Protein AF-A0A1Z5LA70-F1 (afdb_monomer_lite)

InterPro domains:
  IPR012943 Centrosomin, N-terminal motif 1 [PF07989] (49-119)
  IPR042791 CDK5 regulatory subunit-associated protein 2 [PTHR46930] (38-80)

Radius of gyration: 76.12 Å; chains: 1; bounding box: 138×55×212 Å

Structure (mmCIF, N/CA/C/O backbone):
data_AF-A0A1Z5LA70-F1
#
_entry.id   AF-A0A1Z5LA70-F1
#
loop_
_atom_site.group_PDB
_atom_site.id
_atom_site.type_symbol
_atom_site.label_atom_id
_atom_site.label_alt_id
_atom_site.label_comp_id
_atom_site.label_asym_id
_atom_site.label_entity_id
_atom_site.label_seq_id
_atom_site.pdbx_PDB_ins_code
_atom_site.Cartn_x
_atom_site.Cartn_y
_atom_site.Cartn_z
_atom_site.occupancy
_atom_site.B_iso_or_equiv
_atom_site.auth_seq_id
_atom_site.auth_comp_id
_atom_site.auth_asym_id
_atom_site.auth_atom_id
_atom_site.pdbx_PDB_model_num
ATOM 1 N N . MET A 1 1 ? -23.279 -28.405 -9.888 1.00 46.09 1 MET A N 1
ATOM 2 C CA . MET A 1 1 ? -23.095 -27.222 -10.761 1.00 46.09 1 MET A CA 1
ATOM 3 C C . MET A 1 1 ? -21.909 -26.441 -10.203 1.00 46.09 1 MET A C 1
ATOM 5 O O . MET A 1 1 ? -22.077 -25.350 -9.681 1.00 46.09 1 MET A O 1
ATOM 9 N N . ASP A 1 2 ? -20.772 -27.095 -9.965 1.00 35.88 2 ASP A N 1
ATOM 10 C CA . ASP A 1 2 ? -19.760 -27.565 -10.943 1.00 35.88 2 ASP A CA 1
ATOM 11 C C . ASP A 1 2 ? -19.156 -26.338 -11.640 1.00 35.88 2 ASP A C 1
ATOM 13 O O . ASP A 1 2 ? -19.811 -25.735 -12.480 1.00 35.88 2 ASP A O 1
ATOM 17 N N . ALA A 1 3 ? -18.087 -25.738 -11.108 1.00 44.69 3 ALA A N 1
ATOM 18 C CA . ALA A 1 3 ? -16.689 -26.190 -11.121 1.00 44.69 3 ALA A CA 1
ATOM 19 C C . ALA A 1 3 ? -16.111 -26.261 -12.541 1.00 44.69 3 ALA A C 1
ATOM 21 O O . ALA A 1 3 ? -16.299 -27.253 -13.232 1.00 44.69 3 ALA A O 1
ATOM 22 N N . THR A 1 4 ? -15.338 -25.239 -12.916 1.00 46.06 4 THR A N 1
ATOM 23 C CA . THR A 1 4 ? -14.236 -25.359 -13.884 1.00 46.06 4 THR A CA 1
ATOM 24 C C . THR A 1 4 ? -13.129 -24.381 -13.509 1.00 46.06 4 THR A C 1
ATOM 26 O O . THR A 1 4 ? -13.106 -23.223 -13.918 1.00 46.06 4 THR A O 1
ATOM 29 N N . THR A 1 5 ? -12.233 -24.892 -12.675 1.00 47.53 5 THR A N 1
ATOM 30 C CA . THR A 1 5 ? -10.807 -24.578 -12.631 1.00 47.53 5 THR A CA 1
ATOM 31 C C . THR A 1 5 ? -10.164 -24.957 -13.965 1.00 47.53 5 THR A C 1
ATOM 33 O O . THR A 1 5 ? -10.344 -26.089 -14.415 1.00 47.53 5 THR A O 1
ATOM 36 N N . LEU A 1 6 ? -9.396 -24.051 -14.570 1.00 47.16 6 LEU A N 1
ATOM 37 C CA . LEU A 1 6 ? -8.395 -24.410 -15.572 1.00 47.16 6 LEU A CA 1
ATOM 38 C C . LEU A 1 6 ? -7.023 -24.032 -15.019 1.00 47.16 6 LEU A C 1
ATOM 40 O O . LEU A 1 6 ? -6.676 -22.863 -14.875 1.00 47.16 6 LEU A O 1
ATOM 44 N N . ASP A 1 7 ? -6.341 -25.096 -14.622 1.00 43.50 7 ASP A N 1
ATOM 45 C CA . ASP A 1 7 ? -4.931 -25.229 -14.309 1.00 43.50 7 ASP A CA 1
ATOM 46 C C . ASP A 1 7 ? -4.200 -25.417 -15.645 1.00 43.50 7 ASP A C 1
ATOM 48 O O . ASP A 1 7 ? -4.469 -26.378 -16.366 1.00 43.50 7 ASP A O 1
ATOM 52 N N . GLU A 1 8 ? -3.320 -24.481 -15.995 1.00 46.59 8 GLU A N 1
ATOM 53 C CA . GLU A 1 8 ? -2.297 -24.682 -17.023 1.00 46.59 8 GLU A CA 1
ATOM 54 C C . GLU A 1 8 ? -0.934 -24.528 -16.359 1.00 46.59 8 GLU A C 1
ATOM 56 O O . GLU A 1 8 ? -0.273 -23.489 -16.373 1.00 46.59 8 GLU A O 1
ATOM 61 N N . SER A 1 9 ? -0.541 -25.620 -15.723 1.00 46.53 9 SER A N 1
ATOM 62 C CA . SER A 1 9 ? 0.830 -25.929 -15.389 1.00 46.53 9 SER A CA 1
ATOM 63 C C . SER A 1 9 ? 1.551 -26.522 -16.608 1.00 46.53 9 SER A C 1
ATOM 65 O O . SER A 1 9 ? 1.001 -27.310 -17.376 1.00 46.53 9 SER A O 1
ATOM 67 N N . SER A 1 10 ? 2.842 -26.188 -16.693 1.00 48.94 10 SER A N 1
ATOM 68 C CA . SER A 1 10 ? 3.901 -26.778 -17.524 1.00 48.94 10 SER A CA 1
ATOM 69 C C . SER A 1 10 ? 4.012 -26.303 -18.978 1.00 48.94 10 SER A C 1
ATOM 71 O O . SER A 1 10 ? 3.260 -26.723 -19.843 1.00 48.94 10 SER A O 1
ATOM 73 N N . PHE A 1 11 ? 5.049 -25.503 -19.262 1.00 40.34 11 PHE A N 1
ATOM 74 C CA . PHE A 1 11 ? 6.052 -25.850 -20.276 1.00 40.34 11 PHE A CA 1
ATOM 75 C C . PHE A 1 11 ? 7.297 -24.939 -20.172 1.00 40.34 11 PHE A C 1
ATOM 77 O O . PHE A 1 11 ? 7.208 -23.722 -20.280 1.00 40.34 11 PHE A O 1
ATOM 84 N N . LEU A 1 12 ? 8.444 -25.608 -20.021 1.00 43.28 12 LEU A N 1
ATOM 85 C CA . LEU A 1 12 ? 9.832 -25.228 -20.324 1.00 43.28 12 LEU A CA 1
ATOM 86 C C . LEU A 1 12 ? 10.563 -24.241 -19.393 1.00 43.28 12 LEU A C 1
ATOM 88 O O . LEU A 1 12 ? 10.208 -23.080 -19.253 1.00 43.28 12 LEU A O 1
ATOM 92 N N . GLU A 1 13 ? 11.515 -24.714 -18.589 1.00 42.56 13 GLU A N 1
ATOM 93 C CA . GLU A 1 13 ? 12.900 -25.121 -18.925 1.00 42.56 13 GLU A CA 1
ATOM 94 C C . GLU A 1 13 ? 13.880 -23.939 -18.805 1.00 42.56 13 GLU A C 1
ATOM 96 O O . GLU A 1 13 ? 14.013 -23.078 -19.666 1.00 42.56 13 GLU A O 1
ATOM 101 N N . THR A 1 14 ? 14.518 -23.915 -17.635 1.00 49.53 14 THR A N 1
ATOM 102 C CA . THR A 1 14 ? 15.838 -23.369 -17.287 1.00 49.53 14 THR A CA 1
ATOM 103 C C . THR A 1 14 ? 16.632 -22.625 -18.368 1.00 49.53 14 THR A C 1
ATOM 105 O O . THR A 1 14 ? 17.198 -23.255 -19.254 1.00 49.53 14 THR A O 1
ATOM 108 N N . CYS A 1 15 ? 16.872 -21.329 -18.135 1.00 36.62 15 CYS A N 1
ATOM 109 C CA . CYS A 1 15 ? 18.031 -20.595 -18.656 1.00 36.62 15 CYS A CA 1
ATOM 110 C C . CYS A 1 15 ? 18.559 -19.622 -17.586 1.00 36.62 15 CYS A C 1
ATOM 112 O O . CYS A 1 15 ? 18.258 -18.432 -17.596 1.00 36.62 15 CYS A O 1
ATOM 114 N N . ASN A 1 16 ? 19.363 -20.138 -16.653 1.00 45.47 16 ASN A N 1
ATOM 115 C CA . ASN A 1 16 ? 20.257 -19.317 -15.837 1.00 45.47 16 ASN A CA 1
ATOM 116 C C . ASN A 1 16 ? 21.539 -19.066 -16.637 1.00 45.47 16 ASN A C 1
ATOM 118 O O . ASN A 1 16 ? 22.333 -19.985 -16.825 1.00 45.47 16 ASN A O 1
ATOM 122 N N . LEU A 1 17 ? 21.765 -17.826 -17.070 1.00 42.12 17 LEU A N 1
ATOM 123 C CA . LEU A 1 17 ? 23.064 -17.370 -17.565 1.00 42.12 17 LEU A CA 1
ATOM 124 C C . LEU A 1 17 ? 23.478 -16.122 -16.784 1.00 42.12 17 LEU A C 1
ATOM 126 O O . LEU A 1 17 ? 23.142 -14.990 -17.121 1.00 42.12 17 LEU A O 1
ATOM 130 N N . THR A 1 18 ? 24.216 -16.359 -15.703 1.00 41.19 18 THR A N 1
ATOM 131 C CA . THR A 1 18 ? 25.013 -15.351 -15.006 1.00 41.19 18 THR A CA 1
ATOM 132 C C . THR A 1 18 ? 26.155 -14.908 -15.915 1.00 41.19 18 THR A C 1
ATOM 134 O O . THR A 1 18 ? 27.050 -15.692 -16.229 1.00 41.19 18 THR A O 1
ATOM 137 N N . ASN A 1 19 ? 26.119 -13.646 -16.330 1.00 39.62 19 ASN A N 1
ATOM 138 C CA . ASN A 1 19 ? 27.158 -13.007 -17.124 1.00 39.62 19 ASN A CA 1
ATOM 139 C C . ASN A 1 19 ? 28.207 -12.390 -16.179 1.00 39.62 19 ASN A C 1
ATOM 141 O O . ASN A 1 19 ? 28.064 -11.257 -15.727 1.00 39.62 19 ASN A O 1
ATOM 145 N N . THR A 1 20 ? 29.244 -13.156 -15.836 1.00 45.31 20 THR A N 1
ATOM 146 C CA . THR A 1 20 ? 30.480 -12.642 -15.226 1.00 45.31 20 THR A CA 1
ATOM 147 C C . THR A 1 20 ? 31.598 -12.779 -16.249 1.00 45.31 20 THR A C 1
ATOM 149 O O . THR A 1 20 ? 32.077 -13.886 -16.491 1.00 45.31 20 THR A O 1
ATOM 152 N N . GLY A 1 21 ? 32.001 -11.671 -16.866 1.00 41.16 21 GLY A N 1
ATOM 153 C CA . GLY A 1 21 ? 33.151 -11.634 -17.767 1.00 41.16 21 GLY A CA 1
ATOM 154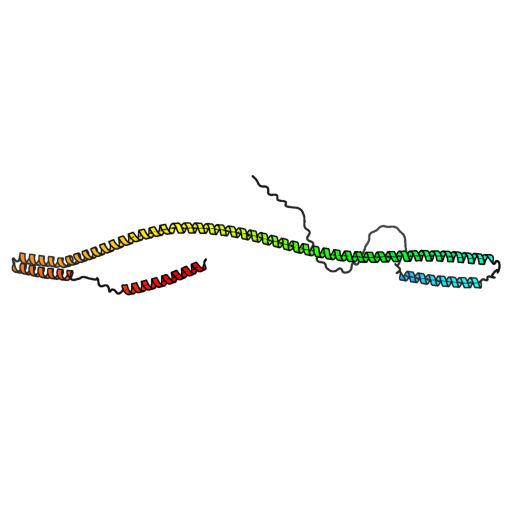 C C . GLY A 1 21 ? 34.470 -11.440 -17.007 1.00 41.16 21 GLY A C 1
ATOM 155 O O . GLY A 1 21 ? 34.576 -10.491 -16.230 1.00 41.16 21 GLY A O 1
ATOM 156 N N . PRO A 1 22 ? 35.493 -12.278 -17.250 1.00 52.34 22 PRO A N 1
ATOM 157 C CA . PRO A 1 22 ? 36.895 -11.928 -17.071 1.00 52.34 22 PRO A CA 1
ATOM 158 C C . PRO A 1 22 ? 37.545 -11.514 -18.411 1.00 52.34 22 PRO A C 1
ATOM 160 O O . PRO A 1 22 ? 37.021 -11.826 -19.484 1.00 52.34 22 PRO A O 1
ATOM 163 N N . PRO A 1 23 ? 38.685 -10.799 -18.367 1.00 56.12 23 PRO A N 1
ATOM 164 C CA . PRO A 1 23 ? 39.291 -10.164 -19.530 1.00 56.12 23 PRO A CA 1
ATOM 165 C C . PRO A 1 23 ? 40.039 -11.170 -20.416 1.00 56.12 23 PRO A C 1
ATOM 167 O O . PRO A 1 23 ? 40.736 -12.059 -19.930 1.00 56.12 23 PRO A O 1
ATOM 170 N N . MET A 1 24 ? 39.901 -10.989 -21.730 1.00 43.59 24 MET A N 1
ATOM 171 C CA . MET A 1 24 ? 40.627 -11.711 -22.775 1.00 43.59 24 MET A CA 1
ATOM 172 C C . MET A 1 24 ? 42.129 -11.397 -22.713 1.00 43.59 24 MET A C 1
ATOM 174 O O . MET A 1 24 ? 42.535 -10.282 -23.034 1.00 43.59 24 MET A O 1
ATOM 178 N N . ASN A 1 25 ? 42.931 -12.400 -22.353 1.00 49.59 25 ASN A N 1
ATOM 179 C CA . ASN A 1 25 ? 44.343 -12.502 -22.714 1.00 49.59 25 ASN A CA 1
ATOM 180 C C . ASN A 1 25 ? 44.499 -13.582 -23.795 1.00 49.59 25 ASN A C 1
ATOM 182 O O . ASN A 1 25 ? 43.924 -14.662 -23.676 1.00 49.59 25 ASN A O 1
ATOM 186 N N . ASP A 1 26 ? 45.285 -13.234 -24.813 1.00 43.66 26 ASP A N 1
ATOM 187 C CA . ASP A 1 26 ? 46.124 -14.060 -25.688 1.00 43.66 26 ASP A CA 1
ATOM 188 C C . ASP A 1 26 ? 45.633 -15.460 -26.080 1.00 43.66 26 ASP A C 1
ATOM 190 O O . ASP A 1 26 ? 45.778 -16.449 -25.362 1.00 43.66 26 ASP A O 1
ATOM 194 N N . VAL A 1 27 ? 45.155 -15.548 -27.323 1.00 45.56 27 VAL A N 1
ATOM 195 C CA . VAL A 1 27 ? 44.907 -16.808 -28.022 1.00 45.56 27 VAL A CA 1
ATOM 196 C C . VAL A 1 27 ? 46.112 -17.131 -28.910 1.00 45.56 27 VAL A C 1
ATOM 198 O O . VAL A 1 27 ? 46.279 -16.587 -30.001 1.00 45.56 27 VAL A O 1
ATOM 201 N N . ASP A 1 28 ? 46.938 -18.043 -28.402 1.00 45.81 28 ASP A N 1
ATOM 202 C CA . ASP A 1 28 ? 47.946 -18.819 -29.123 1.00 45.81 28 ASP A CA 1
ATOM 203 C C . ASP A 1 28 ? 47.247 -20.024 -29.786 1.00 45.81 28 ASP A C 1
ATOM 205 O O . ASP A 1 28 ? 46.748 -20.924 -29.105 1.00 45.81 28 ASP A O 1
ATOM 209 N N . LEU A 1 29 ? 47.136 -20.027 -31.120 1.00 43.84 29 LEU A N 1
ATOM 210 C CA . LEU A 1 29 ? 46.529 -21.127 -31.880 1.00 43.84 29 LEU A CA 1
ATOM 211 C C . LEU A 1 29 ? 47.601 -22.102 -32.363 1.00 43.84 29 LEU A C 1
ATOM 213 O O . LEU A 1 29 ? 48.098 -22.037 -33.487 1.00 43.84 29 LEU A O 1
ATOM 217 N N . SER A 1 30 ? 47.881 -23.066 -31.490 1.00 48.97 30 SER A N 1
ATOM 218 C CA . SER A 1 30 ? 48.449 -24.366 -31.832 1.00 48.97 30 SER A CA 1
ATOM 219 C C . SER A 1 30 ? 47.400 -25.205 -32.573 1.00 48.97 30 SER A C 1
ATOM 221 O O . SER A 1 30 ? 46.402 -25.629 -31.991 1.00 48.97 30 SER A O 1
ATOM 223 N N . VAL A 1 31 ? 47.628 -25.455 -33.865 1.00 44.19 31 VAL A N 1
ATOM 224 C CA . VAL A 1 31 ? 46.852 -26.405 -34.675 1.00 44.19 31 VAL A CA 1
ATOM 225 C C . VAL A 1 31 ? 47.758 -27.585 -35.019 1.00 44.19 31 VAL A C 1
ATOM 227 O O . VAL A 1 31 ? 48.743 -27.430 -35.740 1.00 44.19 31 VAL A O 1
ATOM 230 N N . LYS A 1 32 ? 47.415 -28.769 -34.501 1.00 45.91 32 LYS A N 1
ATOM 231 C CA . LYS A 1 32 ? 47.971 -30.062 -34.917 1.00 45.91 32 LYS A CA 1
ATOM 232 C C . LYS A 1 32 ? 46.929 -30.864 -35.697 1.00 45.91 32 LYS A C 1
ATOM 234 O O . LYS A 1 32 ? 45.859 -31.151 -35.177 1.00 45.91 32 LYS A O 1
ATOM 239 N N . ASP A 1 33 ? 47.336 -31.202 -36.919 1.00 38.03 33 ASP A N 1
ATOM 240 C CA . ASP A 1 33 ? 47.195 -32.460 -37.665 1.00 38.03 33 ASP A CA 1
ATOM 241 C C . ASP A 1 33 ? 45.852 -33.203 -37.744 1.00 38.03 33 ASP A C 1
ATOM 243 O O . ASP A 1 33 ? 45.328 -33.686 -36.744 1.00 38.03 33 ASP A O 1
ATOM 247 N N . SER A 1 34 ? 45.428 -33.502 -38.987 1.00 40.84 34 SER A N 1
ATOM 248 C CA . SER A 1 34 ? 45.463 -34.881 -39.529 1.00 40.84 34 SER A CA 1
ATOM 249 C C . SER A 1 34 ? 45.134 -34.973 -41.039 1.00 40.84 34 SER A C 1
ATOM 251 O O . SER A 1 34 ? 43.993 -34.823 -41.457 1.00 40.84 34 SER A O 1
ATOM 253 N N . THR A 1 35 ? 46.180 -35.296 -41.816 1.00 44.66 35 THR A N 1
ATOM 254 C CA . THR A 1 35 ? 46.294 -36.337 -42.876 1.00 44.66 35 THR A CA 1
ATOM 255 C C . THR A 1 35 ? 45.402 -36.376 -44.130 1.00 44.66 35 THR A C 1
ATOM 257 O O . THR A 1 35 ? 44.221 -36.691 -44.045 1.00 44.66 35 THR A O 1
ATOM 260 N N . LEU A 1 36 ? 46.078 -36.273 -45.295 1.00 41.59 36 LEU A N 1
ATOM 261 C CA . LEU A 1 36 ? 46.052 -37.110 -46.532 1.00 41.59 36 LEU A CA 1
ATOM 262 C C . LEU A 1 36 ? 46.447 -36.179 -47.705 1.00 41.59 36 LEU A C 1
ATOM 264 O O . LEU A 1 36 ? 45.714 -35.262 -48.033 1.00 41.59 36 LEU A O 1
ATOM 268 N N . GLY A 1 37 ? 47.642 -36.205 -48.296 1.00 45.91 37 GLY A N 1
ATOM 269 C CA . GLY A 1 37 ? 48.309 -37.324 -48.951 1.00 45.91 37 GLY A CA 1
ATOM 270 C C . GLY A 1 37 ? 48.392 -37.039 -50.460 1.00 45.91 37 GLY A C 1
ATOM 271 O O . GLY A 1 37 ? 47.483 -37.412 -51.183 1.00 45.91 37 GLY A O 1
ATOM 272 N N . SER A 1 38 ? 49.449 -36.366 -50.936 1.00 40.28 38 SER A N 1
ATOM 273 C CA . SER A 1 38 ? 49.988 -36.529 -52.302 1.00 40.28 38 SER A CA 1
ATOM 274 C C . SER A 1 38 ? 51.288 -35.737 -52.471 1.00 40.28 38 SER A C 1
ATOM 276 O O . SER A 1 38 ? 51.378 -34.560 -52.130 1.00 40.28 38 SER A O 1
ATOM 278 N N . SER A 1 39 ? 52.299 -36.423 -52.990 1.00 50.31 39 SER A N 1
ATOM 279 C CA . SER A 1 39 ? 53.675 -35.987 -53.189 1.00 50.31 39 SER A CA 1
ATOM 280 C C . SER A 1 39 ? 53.836 -34.759 -54.091 1.00 50.31 39 SER A C 1
ATOM 282 O O . SER A 1 39 ? 53.356 -34.729 -55.221 1.00 50.31 39 SER A O 1
ATOM 284 N N . GLY A 1 40 ? 54.646 -33.809 -53.626 1.00 46.19 40 GLY A N 1
ATOM 285 C CA . GLY A 1 40 ? 55.220 -32.724 -54.415 1.00 46.19 40 GLY A CA 1
ATOM 286 C C . GLY A 1 40 ? 56.199 -31.934 -53.551 1.00 46.19 40 GLY A C 1
ATOM 287 O O . GLY A 1 40 ? 55.783 -31.121 -52.735 1.00 46.19 40 GLY A O 1
ATOM 288 N N . LEU A 1 41 ? 57.500 -32.204 -53.683 1.00 51.06 41 LEU A N 1
ATOM 289 C CA . LEU A 1 41 ? 58.564 -31.460 -53.003 1.00 51.06 41 LEU A CA 1
ATOM 290 C C . LEU A 1 41 ? 58.594 -30.010 -53.524 1.00 51.06 41 LEU A C 1
ATOM 292 O O . LEU A 1 41 ? 59.328 -29.702 -54.460 1.00 51.06 41 LEU A O 1
ATOM 296 N N . MET A 1 42 ? 57.795 -29.117 -52.938 1.00 48.12 42 MET A N 1
ATOM 297 C CA . MET A 1 42 ? 57.979 -27.672 -53.079 1.00 48.12 42 MET A CA 1
ATOM 298 C C . MET A 1 42 ? 58.831 -27.161 -51.917 1.00 48.12 42 MET A C 1
ATOM 300 O O . MET A 1 42 ? 58.566 -27.452 -50.752 1.00 48.12 42 MET A O 1
ATOM 304 N N . MET A 1 43 ? 59.888 -26.421 -52.254 1.00 52.97 43 MET A N 1
ATOM 305 C CA . MET A 1 43 ? 60.750 -25.723 -51.299 1.00 52.97 43 MET A CA 1
ATOM 306 C C . MET A 1 43 ? 59.914 -24.866 -50.332 1.00 52.97 43 MET A C 1
ATOM 308 O O . MET A 1 43 ? 58.897 -24.313 -50.757 1.00 52.97 43 MET A O 1
ATOM 312 N N . PRO A 1 44 ? 60.347 -24.680 -49.070 1.00 43.47 44 PRO A N 1
ATOM 313 C CA . PRO A 1 44 ? 59.633 -23.840 -48.119 1.00 43.47 44 PRO A CA 1
ATOM 314 C C . PRO A 1 44 ? 59.552 -22.411 -48.664 1.00 43.47 44 PRO A C 1
ATOM 316 O O . PRO A 1 44 ? 60.555 -21.693 -48.724 1.00 43.47 44 PRO A O 1
ATOM 319 N N . THR A 1 45 ? 58.362 -21.977 -49.071 1.00 54.50 45 THR A N 1
ATOM 320 C CA . THR A 1 45 ? 58.073 -20.574 -49.364 1.00 54.50 45 THR A CA 1
ATOM 321 C C . THR A 1 45 ? 58.151 -19.797 -48.058 1.00 54.50 45 THR A C 1
ATOM 323 O O . THR A 1 45 ? 57.166 -19.645 -47.341 1.00 54.50 45 THR A O 1
ATOM 326 N N . LYS A 1 46 ? 59.354 -19.311 -47.729 1.00 65.31 46 LYS A N 1
ATOM 327 C CA . LYS A 1 46 ? 59.540 -18.231 -46.757 1.00 65.31 46 LYS A CA 1
ATOM 328 C C . LYS A 1 46 ? 58.606 -17.096 -47.177 1.00 65.31 46 LYS A C 1
ATOM 330 O O . LYS A 1 46 ? 58.78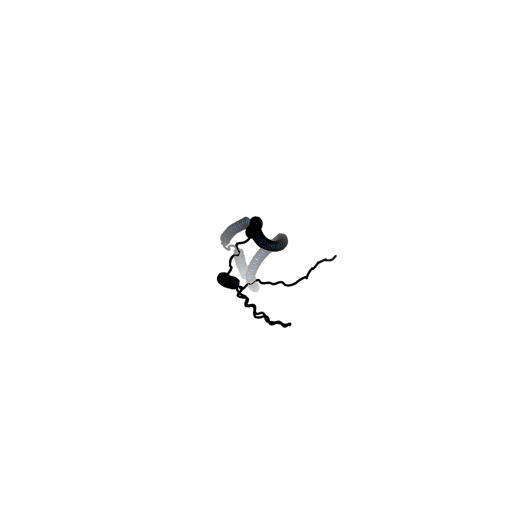2 -16.546 -48.265 1.00 65.31 46 LYS A O 1
ATOM 335 N N . VAL A 1 47 ? 57.610 -16.790 -46.347 1.00 55.97 47 VAL A N 1
ATOM 336 C CA . VAL A 1 47 ? 56.704 -15.652 -46.536 1.00 55.97 47 VAL A CA 1
ATOM 337 C C . VAL A 1 47 ? 57.565 -14.390 -46.503 1.00 55.97 47 VAL A C 1
ATOM 339 O O . VAL A 1 47 ? 57.981 -13.944 -45.438 1.00 55.97 47 VAL A O 1
ATOM 342 N N . ARG A 1 48 ? 57.925 -13.877 -47.683 1.00 70.38 48 ARG A N 1
ATOM 343 C CA . ARG A 1 48 ? 58.700 -12.640 -47.820 1.00 70.38 48 ARG A CA 1
ATOM 344 C C . ARG A 1 48 ? 57.788 -11.473 -47.481 1.00 70.38 48 ARG A C 1
ATOM 346 O O . ARG A 1 48 ? 56.672 -11.384 -47.994 1.00 70.38 48 ARG A O 1
ATOM 353 N N . THR A 1 49 ? 58.253 -10.576 -46.619 1.00 82.12 49 THR A N 1
ATOM 354 C CA . THR A 1 49 ? 57.513 -9.346 -46.318 1.00 82.12 49 THR A CA 1
ATOM 355 C C . THR A 1 49 ? 57.403 -8.482 -47.581 1.00 82.12 49 THR A C 1
ATOM 357 O O . THR A 1 49 ? 58.263 -8.540 -48.459 1.00 82.12 49 THR A O 1
ATOM 360 N N . MET A 1 50 ? 56.358 -7.655 -47.705 1.00 84.75 50 MET A N 1
ATOM 361 C CA . MET A 1 50 ? 56.169 -6.794 -48.890 1.00 84.75 50 MET A CA 1
ATOM 362 C C . MET A 1 50 ? 57.418 -5.932 -49.176 1.00 84.75 50 MET A C 1
ATOM 364 O O . MET A 1 50 ? 57.869 -5.789 -50.311 1.00 84.75 50 MET A O 1
ATOM 368 N N . ARG A 1 51 ? 58.068 -5.468 -48.104 1.00 86.81 51 ARG A N 1
ATOM 369 C CA . ARG A 1 51 ? 59.337 -4.735 -48.150 1.00 86.81 51 ARG A CA 1
ATOM 370 C C . ARG A 1 51 ? 60.483 -5.545 -48.780 1.00 86.81 51 ARG A C 1
ATOM 372 O O . ARG A 1 51 ? 61.299 -4.983 -49.506 1.00 86.81 51 ARG A O 1
ATOM 379 N N . GLU A 1 52 ? 60.561 -6.854 -48.535 1.00 83.81 52 GLU A N 1
ATOM 380 C CA . GLU A 1 52 ? 61.570 -7.734 -49.149 1.00 83.81 52 GLU A CA 1
ATOM 381 C C . GLU A 1 52 ? 61.334 -7.926 -50.652 1.00 83.81 52 GLU A C 1
ATOM 383 O O . GLU A 1 52 ? 62.300 -7.990 -51.418 1.00 83.81 52 GLU A O 1
ATOM 388 N N . TYR A 1 53 ? 60.073 -7.966 -51.094 1.00 90.12 53 TYR A N 1
ATOM 389 C CA . TYR A 1 53 ? 59.741 -7.990 -52.521 1.00 90.12 53 TYR A CA 1
ATOM 390 C C . TYR A 1 53 ? 60.158 -6.695 -53.219 1.00 90.12 53 TYR A C 1
ATOM 392 O O . TYR A 1 53 ? 60.800 -6.751 -54.268 1.00 90.12 53 TYR A O 1
ATOM 400 N N . GLU A 1 54 ? 59.873 -5.533 -52.625 1.00 87.75 54 GLU A N 1
ATOM 401 C CA . GLU A 1 54 ? 60.320 -4.241 -53.162 1.00 87.75 54 GLU A CA 1
ATOM 402 C C . GLU A 1 54 ? 61.849 -4.159 -53.267 1.00 87.75 54 GLU A C 1
ATOM 404 O O . GLU A 1 54 ? 62.388 -3.702 -54.280 1.00 87.75 54 GLU A O 1
ATOM 409 N N . GLN A 1 55 ? 62.567 -4.641 -52.249 1.00 93.00 55 GLN A N 1
ATOM 410 C CA . GLN A 1 55 ? 64.030 -4.674 -52.255 1.00 93.00 55 GLN A CA 1
ATOM 411 C C . GLN A 1 55 ? 64.590 -5.590 -53.346 1.00 93.00 55 GLN A C 1
ATOM 413 O O . GLN A 1 55 ? 65.506 -5.185 -54.066 1.00 93.00 55 GLN A O 1
ATOM 418 N N . GLN A 1 56 ? 64.035 -6.792 -53.519 1.00 91.38 56 GLN A N 1
ATOM 419 C CA . GLN A 1 56 ? 64.456 -7.709 -54.583 1.00 91.38 56 GLN A CA 1
ATOM 420 C C . GLN A 1 56 ? 64.162 -7.156 -55.970 1.00 91.38 56 GLN A C 1
ATOM 422 O O . GLN A 1 56 ? 65.010 -7.236 -56.857 1.00 91.38 56 GLN A O 1
ATOM 427 N N . LEU A 1 57 ? 63.001 -6.532 -56.149 1.00 91.56 57 LEU A N 1
ATOM 428 C CA . LEU A 1 57 ? 62.644 -5.886 -57.404 1.00 91.56 57 LEU A CA 1
ATOM 429 C C . LEU A 1 57 ? 63.630 -4.757 -57.739 1.00 91.56 57 LEU A C 1
ATOM 431 O O . LEU A 1 57 ? 64.060 -4.621 -58.882 1.00 91.56 57 LEU A O 1
ATOM 435 N N . ASN A 1 58 ? 64.049 -3.977 -56.740 1.00 92.81 58 ASN A N 1
ATOM 436 C CA . ASN A 1 58 ? 65.053 -2.929 -56.916 1.00 92.81 58 ASN A CA 1
ATOM 437 C C . ASN A 1 58 ? 66.459 -3.480 -57.195 1.00 92.81 58 ASN A C 1
ATOM 439 O O . ASN A 1 58 ? 67.176 -2.904 -58.015 1.00 92.81 58 ASN A O 1
ATOM 443 N N . ALA A 1 59 ? 66.853 -4.591 -56.569 1.00 91.88 59 ALA A N 1
ATOM 444 C CA . ALA A 1 59 ? 68.112 -5.273 -56.872 1.00 91.88 59 ALA A CA 1
ATOM 445 C C . ALA A 1 59 ? 68.133 -5.780 -58.323 1.00 91.88 59 ALA A C 1
ATOM 447 O O . ALA A 1 59 ? 69.069 -5.481 -59.064 1.00 91.88 59 ALA A O 1
ATOM 448 N N . LEU A 1 60 ? 67.050 -6.431 -58.760 1.00 94.69 60 LEU A N 1
ATOM 449 C CA . LEU A 1 60 ? 66.883 -6.886 -60.140 1.00 94.69 60 LEU A CA 1
ATOM 450 C C . LEU A 1 60 ? 66.878 -5.717 -61.130 1.00 94.69 60 LEU A C 1
ATOM 452 O O . LEU A 1 60 ? 67.512 -5.805 -62.175 1.00 94.69 60 LEU A O 1
ATOM 456 N N . ARG A 1 61 ? 66.230 -4.588 -60.807 1.00 92.00 61 ARG A N 1
ATOM 457 C CA . ARG A 1 61 ? 66.285 -3.370 -61.639 1.00 92.00 61 ARG A CA 1
ATOM 458 C C . ARG A 1 61 ? 67.715 -2.844 -61.793 1.00 92.00 61 ARG A C 1
ATOM 460 O O . ARG A 1 61 ? 68.094 -2.469 -62.901 1.00 92.00 61 ARG A O 1
ATOM 467 N N . LYS A 1 62 ? 68.512 -2.833 -60.716 1.00 94.56 62 LYS A N 1
ATOM 468 C CA . LYS A 1 62 ? 69.926 -2.413 -60.754 1.00 94.56 62 LYS A CA 1
ATOM 469 C C . LYS A 1 62 ? 70.779 -3.357 -61.600 1.00 94.56 62 LYS A C 1
ATOM 471 O O . LYS A 1 62 ? 71.559 -2.887 -62.423 1.00 94.56 62 LYS A O 1
ATOM 476 N N . GLU A 1 63 ? 70.612 -4.665 -61.433 1.00 93.75 63 GLU A N 1
ATOM 477 C CA . GLU A 1 63 ? 71.325 -5.668 -62.229 1.00 93.75 63 GLU A CA 1
ATOM 478 C C . GLU A 1 63 ? 70.954 -5.572 -63.714 1.00 93.75 63 GLU A C 1
ATOM 480 O O . GLU A 1 63 ? 71.832 -5.537 -64.573 1.00 93.75 63 GLU A O 1
ATOM 485 N N . ASN A 1 64 ? 69.663 -5.428 -64.025 1.00 92.69 64 ASN A N 1
ATOM 486 C CA . ASN A 1 64 ? 69.183 -5.287 -65.399 1.00 92.69 64 ASN A CA 1
ATOM 487 C C . ASN A 1 64 ? 69.737 -4.014 -66.062 1.00 92.69 64 ASN A C 1
ATOM 489 O O . ASN A 1 64 ? 70.178 -4.055 -67.209 1.00 92.69 64 ASN A O 1
ATOM 493 N N . LEU A 1 65 ? 69.795 -2.898 -65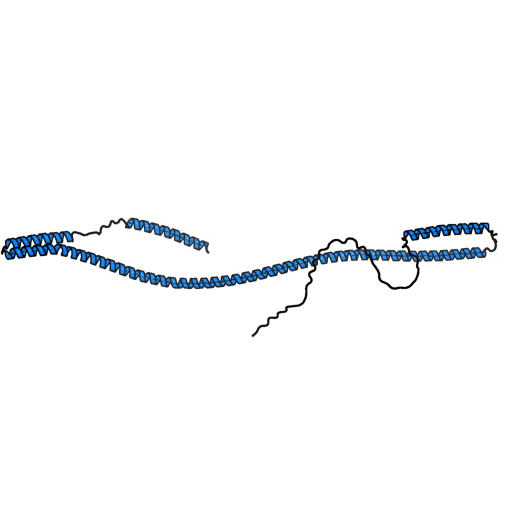.324 1.00 94.62 65 LEU A N 1
ATOM 494 C CA . LEU A 1 65 ? 70.451 -1.672 -65.784 1.00 94.62 65 LEU A CA 1
ATOM 495 C C . LEU A 1 65 ? 71.940 -1.907 -66.073 1.00 94.62 65 LEU A C 1
ATOM 497 O O . LEU A 1 65 ? 72.438 -1.494 -67.118 1.00 94.62 65 LEU A O 1
ATOM 501 N N . HIS A 1 66 ? 72.644 -2.594 -65.174 1.00 93.69 66 HIS A N 1
ATOM 502 C CA . HIS A 1 66 ? 74.066 -2.885 -65.334 1.00 93.69 66 HIS A CA 1
ATOM 503 C C . HIS A 1 66 ? 74.339 -3.784 -66.551 1.00 93.69 66 HIS A C 1
ATOM 505 O O . HIS A 1 66 ? 75.252 -3.516 -67.332 1.00 93.69 66 HIS A O 1
ATOM 511 N N . LEU A 1 67 ? 73.505 -4.804 -66.767 1.00 93.75 67 LEU A N 1
ATOM 512 C CA . LEU A 1 67 ? 73.568 -5.676 -67.941 1.00 93.75 67 LEU A CA 1
ATOM 513 C C . LEU A 1 67 ? 73.302 -4.910 -69.239 1.00 93.75 67 LEU A C 1
ATOM 515 O O . LEU A 1 67 ? 74.030 -5.105 -70.212 1.00 93.75 67 LEU A O 1
ATOM 519 N N . ARG A 1 68 ? 72.313 -4.006 -69.256 1.00 87.12 68 ARG A N 1
ATOM 520 C CA . ARG A 1 68 ? 72.043 -3.135 -70.412 1.00 87.12 68 ARG A CA 1
ATOM 521 C C . ARG A 1 68 ? 73.229 -2.236 -70.738 1.00 87.12 68 ARG A C 1
ATOM 523 O O . ARG A 1 68 ? 73.620 -2.168 -71.896 1.00 87.12 68 ARG A O 1
ATOM 530 N N . LEU A 1 69 ? 73.832 -1.600 -69.733 1.00 90.38 69 LEU A N 1
ATOM 531 C CA . LEU A 1 69 ? 75.032 -0.779 -69.927 1.00 90.38 69 LEU A CA 1
ATOM 532 C C . LEU A 1 69 ? 76.193 -1.614 -70.474 1.00 90.38 69 LEU A C 1
ATOM 534 O O . LEU A 1 69 ? 76.876 -1.198 -71.406 1.00 90.38 69 LEU A O 1
ATOM 538 N N . ARG A 1 70 ? 76.392 -2.823 -69.942 1.00 90.25 70 ARG A N 1
ATOM 539 C CA . ARG A 1 70 ? 77.432 -3.735 -70.424 1.00 90.25 70 ARG A CA 1
ATOM 540 C C . ARG A 1 70 ? 77.196 -4.157 -71.875 1.00 90.25 70 ARG A C 1
ATOM 542 O O . ARG A 1 70 ? 78.140 -4.135 -72.657 1.00 90.25 70 ARG A O 1
ATOM 549 N N . MET A 1 71 ? 75.965 -4.514 -72.245 1.00 82.88 71 MET A N 1
ATOM 550 C CA . MET A 1 71 ? 75.616 -4.817 -73.638 1.00 82.88 71 MET A CA 1
ATOM 551 C C . MET A 1 71 ? 75.841 -3.613 -74.544 1.00 82.88 71 MET A C 1
ATOM 553 O O . MET A 1 71 ? 76.462 -3.780 -75.584 1.00 82.88 71 MET A O 1
ATOM 557 N N . PHE A 1 72 ? 75.446 -2.414 -74.113 1.00 85.06 72 PHE A N 1
ATOM 558 C CA . PHE A 1 72 ? 75.673 -1.184 -74.866 1.00 85.06 72 PHE A CA 1
ATOM 559 C C . PHE A 1 72 ? 77.162 -0.967 -75.171 1.00 85.06 72 PHE A C 1
ATOM 561 O O . PHE A 1 72 ? 77.531 -0.778 -76.325 1.00 85.06 72 PHE A O 1
ATOM 568 N N . PHE A 1 73 ? 78.049 -1.082 -74.177 1.00 84.44 73 PHE A N 1
ATOM 569 C CA . PHE A 1 73 ? 79.496 -0.949 -74.406 1.00 84.44 73 PHE A CA 1
ATOM 570 C C . PHE A 1 73 ? 80.086 -2.094 -75.245 1.00 84.44 73 PHE A C 1
ATOM 572 O O . PHE A 1 73 ? 81.035 -1.889 -76.005 1.00 84.44 73 PHE A O 1
ATOM 579 N N . ILE A 1 74 ? 79.527 -3.303 -75.151 1.00 81.75 74 ILE A N 1
ATOM 580 C CA . ILE A 1 74 ? 79.917 -4.432 -76.007 1.00 81.75 74 ILE A CA 1
ATOM 581 C C . ILE A 1 74 ? 79.468 -4.198 -77.458 1.00 81.75 74 ILE A C 1
ATOM 583 O O . ILE A 1 74 ? 80.224 -4.486 -78.380 1.00 81.75 74 ILE A O 1
ATOM 587 N N . GLU A 1 75 ? 78.276 -3.652 -77.688 1.00 76.25 75 GLU A N 1
ATOM 588 C CA . GLU A 1 75 ? 77.785 -3.301 -79.026 1.00 76.25 75 GLU A CA 1
ATOM 589 C C . GLU A 1 75 ? 78.573 -2.139 -79.628 1.00 76.25 75 GLU A C 1
ATOM 591 O O . GLU A 1 75 ? 78.925 -2.178 -80.806 1.00 76.25 75 GLU A O 1
ATOM 596 N N . GLN A 1 76 ? 78.928 -1.147 -78.808 1.00 74.00 76 GLN A N 1
ATOM 597 C CA . GLN A 1 76 ? 79.747 -0.015 -79.227 1.00 74.00 76 GLN A CA 1
ATOM 598 C C . GLN A 1 76 ? 81.183 -0.444 -79.579 1.00 74.00 76 GLN A C 1
ATOM 600 O O . GLN A 1 76 ? 81.762 0.078 -80.529 1.00 74.00 76 GLN A O 1
ATOM 605 N N . SER A 1 77 ? 81.745 -1.427 -78.862 1.00 68.31 77 SER A N 1
ATOM 606 C CA . SER A 1 77 ? 83.098 -1.950 -79.124 1.00 68.31 77 SER A CA 1
ATOM 607 C C . SER A 1 77 ? 83.170 -2.976 -80.260 1.00 68.31 77 SER A C 1
ATOM 609 O O . SER A 1 77 ? 84.227 -3.123 -80.867 1.00 68.31 77 SER A O 1
ATOM 611 N N . LYS A 1 78 ? 82.066 -3.658 -80.599 1.00 62.25 78 LYS A N 1
ATOM 612 C CA . LYS A 1 78 ? 82.017 -4.655 -81.689 1.00 62.25 78 LYS A CA 1
ATOM 613 C C . LYS A 1 78 ? 81.813 -4.081 -83.094 1.00 62.25 78 LYS A C 1
ATOM 615 O O . LYS A 1 78 ? 81.787 -4.851 -84.047 1.00 62.25 78 LYS A O 1
ATOM 620 N N . GLY A 1 79 ? 81.739 -2.761 -83.240 1.00 54.75 79 GLY A N 1
ATOM 621 C CA . GLY A 1 79 ? 81.771 -2.104 -84.543 1.00 54.75 79 GLY A CA 1
ATOM 622 C C . GLY A 1 79 ? 80.453 -2.189 -85.318 1.00 54.75 79 GLY A C 1
ATOM 623 O O . GLY A 1 79 ? 80.126 -3.182 -85.959 1.00 54.75 79 GLY A O 1
ATOM 624 N N . ARG A 1 80 ? 79.744 -1.062 -85.353 1.00 51.25 80 ARG A N 1
ATOM 625 C CA . ARG A 1 80 ? 78.970 -0.610 -86.518 1.00 51.25 80 ARG A CA 1
ATOM 626 C C . ARG A 1 80 ? 79.537 0.775 -86.840 1.00 51.25 80 ARG A C 1
ATOM 628 O O . ARG A 1 80 ? 79.373 1.694 -86.052 1.00 51.25 80 ARG A O 1
ATOM 635 N N . HIS A 1 81 ? 80.363 0.955 -87.873 1.00 45.81 81 HIS A N 1
ATOM 636 C CA . HIS A 1 81 ? 79.887 1.160 -89.246 1.00 45.81 81 HIS A CA 1
ATOM 637 C C . HIS A 1 81 ? 78.375 1.384 -89.282 1.00 45.81 81 HIS A C 1
ATOM 639 O O . HIS A 1 81 ? 77.599 0.458 -89.485 1.00 45.81 81 HIS A O 1
ATOM 645 N N . LEU A 1 82 ? 77.969 2.624 -89.014 1.00 47.97 82 LEU A N 1
ATOM 646 C CA . LEU A 1 82 ? 76.660 3.119 -89.413 1.00 47.97 82 LEU A CA 1
ATOM 647 C C . LEU A 1 82 ? 76.595 3.024 -90.945 1.00 47.97 82 LEU A C 1
ATOM 649 O O . LEU A 1 82 ? 77.354 3.740 -91.606 1.00 47.97 82 LEU A O 1
ATOM 653 N N . PRO A 1 83 ? 75.726 2.192 -91.548 1.00 45.38 83 PRO A N 1
ATOM 654 C CA . PRO A 1 83 ? 75.274 2.507 -92.883 1.00 45.38 83 PRO A CA 1
ATOM 655 C C . PRO A 1 83 ? 74.389 3.744 -92.727 1.00 45.38 83 PRO A C 1
ATOM 657 O O . PRO A 1 83 ? 73.240 3.672 -92.303 1.00 45.38 83 PRO A O 1
ATOM 660 N N . VAL A 1 84 ? 74.954 4.909 -93.028 1.00 50.19 84 VAL A N 1
ATOM 661 C CA . VAL A 1 84 ? 74.158 6.070 -93.415 1.00 50.19 84 VAL A CA 1
ATOM 662 C C . VAL A 1 84 ? 73.531 5.695 -94.756 1.00 50.19 84 VAL A C 1
ATOM 664 O O . VAL A 1 84 ? 74.150 5.845 -95.806 1.00 50.19 84 VAL A O 1
ATOM 667 N N . SER A 1 85 ? 72.345 5.094 -94.732 1.00 45.47 85 SER A N 1
ATOM 668 C CA . SER A 1 85 ? 71.534 4.903 -95.932 1.00 45.47 85 SER A CA 1
ATOM 669 C C . SER A 1 85 ? 70.054 4.788 -95.594 1.00 45.47 85 SER A C 1
ATOM 671 O O . SER A 1 85 ? 69.624 3.837 -94.958 1.00 45.47 85 SER A O 1
ATOM 673 N N . SER A 1 86 ? 69.316 5.757 -96.144 1.00 49.22 86 SER A N 1
ATOM 674 C CA . SER A 1 86 ? 67.864 5.835 -96.330 1.00 49.22 86 SER A CA 1
ATOM 675 C C . SER A 1 86 ? 67.078 6.586 -95.248 1.00 49.22 86 SER A C 1
ATOM 677 O O . SER A 1 86 ? 66.625 6.026 -94.256 1.00 49.22 86 SER A O 1
ATOM 679 N N . GLY A 1 87 ? 66.843 7.882 -95.491 1.00 57.66 87 GLY A N 1
ATOM 680 C CA . GLY A 1 87 ? 65.999 8.761 -94.667 1.00 57.66 87 GLY A CA 1
ATOM 681 C C . GLY A 1 87 ? 64.556 8.277 -94.445 1.00 57.66 87 GLY A C 1
ATOM 682 O O . GLY A 1 87 ? 63.899 8.778 -93.544 1.00 57.66 87 GLY A O 1
ATOM 683 N N . GLY A 1 88 ? 64.073 7.267 -95.182 1.00 63.22 88 GLY A N 1
ATOM 684 C CA . GLY A 1 88 ? 62.718 6.725 -95.016 1.00 63.22 88 GLY A CA 1
ATOM 685 C C . GLY A 1 88 ? 62.500 5.859 -93.763 1.00 63.22 88 GLY A C 1
ATOM 686 O O . GLY A 1 88 ? 61.390 5.823 -93.233 1.00 63.22 88 GLY A O 1
ATOM 687 N N . GLU A 1 89 ? 63.528 5.177 -93.244 1.00 68.44 89 GLU A N 1
ATOM 688 C CA . GLU A 1 89 ? 63.388 4.334 -92.037 1.00 68.44 89 GLU A CA 1
ATOM 689 C C . GLU A 1 89 ? 63.324 5.173 -90.755 1.00 68.44 89 GLU A C 1
ATOM 691 O O . GLU A 1 89 ? 62.557 4.867 -89.840 1.00 68.44 89 GLU A O 1
ATOM 696 N N . TYR A 1 90 ? 64.084 6.271 -90.713 1.00 79.56 90 TYR A N 1
ATOM 697 C CA . TYR A 1 90 ? 64.041 7.236 -89.616 1.00 79.56 90 TYR A CA 1
ATOM 698 C C . TYR A 1 90 ? 62.675 7.922 -89.534 1.00 79.56 90 TYR A C 1
ATOM 700 O O . TYR A 1 90 ? 62.099 7.994 -88.450 1.00 79.56 90 TYR A O 1
ATOM 708 N N . ASP A 1 91 ? 62.113 8.339 -90.671 1.00 81.44 91 ASP A N 1
ATOM 709 C CA . ASP A 1 91 ? 60.778 8.944 -90.720 1.00 81.44 91 ASP A CA 1
ATOM 710 C C . ASP A 1 91 ? 59.688 7.962 -90.264 1.00 81.44 91 ASP A C 1
ATOM 712 O O . ASP A 1 91 ? 58.809 8.327 -89.482 1.00 81.44 91 ASP A O 1
ATOM 716 N N . THR A 1 92 ? 59.789 6.687 -90.660 1.00 84.69 92 THR A N 1
ATOM 717 C CA . THR A 1 92 ? 58.863 5.630 -90.212 1.00 84.69 92 THR A CA 1
ATOM 718 C C . THR A 1 92 ? 58.953 5.411 -88.698 1.00 84.69 92 THR A C 1
ATOM 720 O O . THR A 1 92 ? 57.931 5.304 -88.019 1.00 84.69 92 THR A O 1
ATOM 723 N N . PHE A 1 93 ? 60.168 5.393 -88.143 1.00 86.69 93 PHE A N 1
ATOM 724 C CA . PHE A 1 93 ? 60.389 5.281 -86.702 1.00 86.69 93 PHE A CA 1
ATOM 725 C C . PHE A 1 93 ? 59.843 6.494 -85.936 1.00 86.69 93 PHE A C 1
ATOM 727 O O . PHE A 1 93 ? 59.135 6.327 -84.944 1.00 86.69 93 PHE A O 1
ATOM 734 N N . VAL A 1 94 ? 60.120 7.714 -86.405 1.00 88.12 94 VAL A N 1
ATOM 735 C CA . VAL A 1 94 ? 59.594 8.950 -85.804 1.00 88.12 94 VAL A CA 1
ATOM 736 C C . VAL A 1 94 ? 58.067 8.943 -85.818 1.00 88.12 94 VAL A C 1
ATOM 738 O O . VAL A 1 94 ? 57.442 9.280 -84.812 1.00 88.12 94 VAL A O 1
ATOM 741 N N . GLN A 1 95 ? 57.453 8.510 -86.919 1.00 91.56 95 GLN A N 1
ATOM 742 C CA . GLN A 1 95 ? 56.002 8.427 -87.034 1.00 91.56 95 GLN A CA 1
ATOM 743 C C . GLN A 1 95 ? 55.400 7.361 -86.107 1.00 91.56 95 GLN A C 1
ATOM 745 O O . GLN A 1 95 ? 54.367 7.612 -85.483 1.00 91.56 95 GLN A O 1
ATOM 750 N N . GLN A 1 96 ? 56.068 6.216 -85.940 1.00 93.19 96 GLN A N 1
ATOM 751 C CA . GLN A 1 96 ? 55.673 5.199 -84.964 1.00 93.19 96 GLN A CA 1
ATOM 752 C C . GLN A 1 96 ? 55.725 5.749 -83.534 1.00 93.19 96 GLN A C 1
ATOM 754 O O . GLN A 1 96 ? 54.736 5.662 -82.811 1.00 93.19 96 GLN A O 1
ATOM 759 N N . VAL A 1 97 ? 56.827 6.397 -83.148 1.00 94.38 97 VAL A N 1
ATOM 760 C CA . VAL A 1 97 ? 56.975 7.011 -81.818 1.00 94.38 97 VAL A CA 1
ATOM 761 C C . VAL A 1 97 ? 55.907 8.079 -81.579 1.00 94.38 97 VAL A C 1
ATOM 763 O O . VAL A 1 97 ? 55.350 8.162 -80.488 1.00 94.38 97 VAL A O 1
ATOM 766 N N . GLN A 1 98 ? 55.572 8.884 -82.589 1.00 95.25 98 GLN A N 1
ATOM 767 C CA . GLN A 1 98 ? 54.486 9.860 -82.486 1.00 95.25 98 GLN A CA 1
ATOM 768 C C . GLN A 1 98 ? 53.118 9.195 -82.283 1.00 95.25 98 GLN A C 1
ATOM 770 O O . GLN A 1 98 ? 52.307 9.702 -81.505 1.00 95.25 98 GLN A O 1
ATOM 775 N N . ASN A 1 99 ? 52.847 8.077 -82.959 1.00 95.25 99 ASN A N 1
ATOM 776 C CA . ASN A 1 99 ? 51.609 7.317 -82.781 1.00 95.25 99 ASN A CA 1
ATOM 777 C C . ASN A 1 99 ? 51.534 6.673 -81.390 1.00 95.25 99 ASN A C 1
ATOM 779 O O . ASN A 1 99 ? 50.489 6.745 -80.740 1.00 95.25 99 ASN A O 1
ATOM 783 N N . ASP A 1 100 ? 52.643 6.121 -80.903 1.00 96.06 100 ASP A N 1
ATOM 784 C CA . ASP A 1 100 ? 52.744 5.549 -79.559 1.00 96.06 100 ASP A CA 1
ATOM 785 C C . ASP A 1 100 ? 52.562 6.635 -78.493 1.00 96.06 100 ASP A C 1
ATOM 787 O O . ASP A 1 100 ? 51.802 6.455 -77.544 1.00 96.06 100 ASP A O 1
ATOM 791 N N . MET A 1 101 ? 53.171 7.809 -78.693 1.00 96.44 101 MET A N 1
ATOM 792 C CA . MET A 1 101 ? 53.007 8.970 -77.817 1.00 96.44 101 MET A CA 1
ATOM 793 C C . MET A 1 101 ? 51.544 9.422 -77.762 1.00 96.44 101 MET A C 1
ATOM 795 O O . MET A 1 101 ? 51.004 9.617 -76.677 1.00 96.44 101 MET A O 1
ATOM 799 N N . LYS A 1 102 ? 50.870 9.541 -78.914 1.00 96.62 102 LYS A N 1
ATOM 800 C CA . LYS A 1 102 ? 49.436 9.880 -78.972 1.00 96.62 102 LYS A CA 1
ATOM 801 C C . LYS A 1 102 ? 48.576 8.834 -78.266 1.00 96.62 102 LYS A C 1
ATOM 803 O O . LYS A 1 102 ? 47.658 9.187 -77.530 1.00 96.62 102 LYS A O 1
ATOM 808 N N . THR A 1 103 ? 48.875 7.554 -78.472 1.00 97.19 103 THR A N 1
ATOM 809 C CA . THR A 1 103 ? 48.158 6.448 -77.824 1.00 97.19 103 THR A CA 1
ATOM 810 C C . THR A 1 103 ? 48.327 6.509 -76.310 1.00 97.19 103 THR A C 1
ATOM 812 O O . THR A 1 103 ? 47.340 6.444 -75.579 1.00 97.19 103 THR A O 1
ATOM 815 N N . LEU A 1 104 ? 49.554 6.732 -75.836 1.00 96.88 104 LEU A N 1
ATOM 816 C CA . LEU A 1 104 ? 49.861 6.839 -74.416 1.00 96.88 104 LEU A CA 1
ATOM 817 C C . LEU A 1 104 ? 49.197 8.060 -73.772 1.00 96.88 104 LEU A C 1
ATOM 819 O O . LEU A 1 104 ? 48.651 7.940 -72.678 1.00 96.88 104 LEU A O 1
ATOM 823 N N . VAL A 1 105 ? 49.188 9.212 -74.449 1.00 97.56 105 VAL A N 1
ATOM 824 C CA . VAL A 1 105 ? 48.470 10.413 -73.987 1.00 97.56 105 VAL A CA 1
ATOM 825 C C . VAL A 1 105 ? 46.979 10.112 -73.820 1.00 97.56 105 VAL A C 1
ATOM 827 O O . VAL A 1 105 ? 46.437 10.335 -72.740 1.00 97.56 105 VAL A O 1
ATOM 830 N N . ASN A 1 106 ? 46.341 9.499 -74.823 1.00 96.88 106 ASN A N 1
ATOM 831 C CA . ASN A 1 106 ? 44.928 9.114 -74.746 1.00 96.88 106 ASN A CA 1
ATOM 832 C C . ASN A 1 106 ? 44.650 8.117 -73.604 1.00 96.88 106 ASN A C 1
ATOM 834 O O . ASN A 1 106 ? 43.605 8.179 -72.953 1.00 96.88 106 ASN A O 1
ATOM 838 N N . GLU A 1 107 ? 45.553 7.165 -73.351 1.00 97.69 107 GLU A N 1
ATOM 839 C CA . GLU A 1 107 ? 45.429 6.239 -72.219 1.00 97.69 107 GLU A CA 1
ATOM 840 C C . GLU A 1 107 ? 45.556 6.946 -70.869 1.00 97.69 107 GLU A C 1
ATOM 842 O O . GLU A 1 107 ? 44.786 6.652 -69.951 1.00 97.69 107 GLU A O 1
ATOM 847 N N . VAL A 1 108 ? 46.510 7.871 -70.739 1.00 97.31 108 VAL A N 1
ATOM 848 C CA . VAL A 1 108 ? 46.707 8.670 -69.523 1.00 97.31 108 VAL A CA 1
ATOM 849 C C . VAL A 1 108 ? 45.476 9.530 -69.251 1.00 97.31 108 VAL A C 1
ATOM 851 O O . VAL A 1 108 ? 44.991 9.543 -68.122 1.00 97.31 108 VAL A O 1
ATOM 854 N N . GLU A 1 109 ? 44.905 10.170 -70.270 1.00 97.38 109 GLU A N 1
ATOM 855 C CA . GLU A 1 109 ? 43.669 10.948 -70.142 1.00 97.38 109 GLU A CA 1
ATOM 856 C C . GLU A 1 109 ? 42.484 10.083 -69.692 1.00 97.38 109 GLU A C 1
ATOM 858 O O . GLU A 1 109 ? 41.782 10.442 -68.745 1.00 97.38 109 GLU A O 1
ATOM 863 N N . LYS A 1 110 ? 42.295 8.898 -70.292 1.00 98.00 110 LYS A N 1
ATOM 864 C CA . LYS A 1 110 ? 41.248 7.946 -69.876 1.00 98.00 110 LYS A CA 1
ATOM 865 C C . LYS A 1 110 ? 41.433 7.477 -68.432 1.00 98.00 110 LYS A C 1
ATOM 867 O O . LYS A 1 110 ? 40.457 7.410 -67.684 1.00 98.00 110 LYS A O 1
ATOM 872 N N . ARG A 1 111 ? 42.669 7.159 -68.025 1.00 97.44 111 ARG A N 1
ATOM 873 C CA . ARG A 1 111 ? 42.984 6.777 -66.637 1.00 97.44 111 ARG A CA 1
ATOM 874 C C . ARG A 1 111 ? 42.719 7.934 -65.676 1.00 97.44 111 ARG A C 1
ATOM 876 O O . ARG A 1 111 ? 42.104 7.705 -64.641 1.00 97.44 111 ARG A O 1
ATOM 883 N N . ASN A 1 112 ? 43.095 9.161 -66.032 1.00 97.88 112 ASN A N 1
ATOM 884 C CA . ASN A 1 112 ? 42.832 10.350 -65.219 1.00 97.88 112 ASN A CA 1
ATOM 885 C C . ASN A 1 112 ? 41.329 10.608 -65.045 1.00 97.88 112 ASN A C 1
ATOM 887 O O . ASN A 1 112 ? 40.884 10.842 -63.924 1.00 97.88 112 ASN A O 1
ATOM 891 N N . ALA A 1 113 ? 40.534 10.491 -66.112 1.00 97.62 113 ALA A N 1
ATOM 892 C CA . ALA A 1 113 ? 39.079 10.621 -66.031 1.00 97.62 113 ALA A CA 1
ATOM 893 C C . ALA A 1 113 ? 38.452 9.549 -65.119 1.00 97.62 113 ALA A C 1
ATOM 895 O O . ALA A 1 113 ? 37.562 9.845 -64.319 1.00 97.62 113 ALA A O 1
ATOM 896 N N . LEU A 1 114 ? 38.941 8.306 -65.190 1.00 98.25 114 LEU A N 1
ATOM 897 C CA . LEU A 1 114 ? 38.486 7.230 -64.309 1.00 98.25 114 LEU A CA 1
ATOM 898 C C . LEU A 1 114 ? 38.884 7.473 -62.845 1.00 98.25 114 LEU A C 1
ATOM 900 O O . LEU A 1 114 ? 38.069 7.246 -61.955 1.00 98.25 114 LEU A O 1
ATOM 904 N N . ILE A 1 115 ? 40.100 7.964 -62.588 1.00 98.19 115 ILE A N 1
ATOM 905 C CA . ILE A 1 115 ? 40.562 8.327 -61.240 1.00 98.19 115 ILE A CA 1
ATOM 906 C C . ILE A 1 115 ? 39.681 9.432 -60.653 1.00 98.19 115 ILE A C 1
ATOM 908 O O . ILE A 1 115 ? 39.228 9.298 -59.521 1.00 98.19 115 ILE A O 1
ATOM 912 N N . GLN A 1 116 ? 39.385 10.483 -61.423 1.00 98.31 116 GLN A N 1
ATOM 913 C CA . GLN A 1 116 ? 38.490 11.561 -60.989 1.00 98.31 116 GLN A CA 1
ATOM 914 C C . GLN A 1 116 ? 37.087 11.038 -60.667 1.00 98.31 116 GLN A C 1
ATOM 916 O O . GLN A 1 116 ? 36.523 11.385 -59.631 1.00 98.31 116 GLN A O 1
ATOM 921 N N . LYS A 1 117 ? 36.540 10.157 -61.513 1.00 98.38 117 LYS A N 1
ATOM 922 C CA . LYS A 1 117 ? 35.246 9.516 -61.254 1.00 98.38 117 LYS A CA 1
ATOM 923 C C . LYS A 1 117 ? 35.271 8.702 -59.957 1.00 98.38 117 LYS A C 1
ATOM 925 O O . LYS A 1 117 ? 34.378 8.854 -59.129 1.00 98.38 117 LYS A O 1
ATOM 930 N N . ASN A 1 118 ? 36.294 7.870 -59.772 1.00 98.25 118 ASN A N 1
ATOM 931 C CA . ASN A 1 118 ? 36.436 7.037 -58.580 1.00 98.25 118 ASN A CA 1
ATOM 932 C C . ASN A 1 118 ? 36.615 7.879 -57.313 1.00 98.25 118 ASN A C 1
ATOM 934 O O . ASN A 1 118 ? 36.042 7.534 -56.288 1.00 98.25 118 ASN A O 1
ATOM 938 N N . TRP A 1 119 ? 37.356 8.988 -57.385 1.00 98.25 119 TRP A N 1
ATOM 939 C CA . TRP A 1 119 ? 37.520 9.922 -56.270 1.00 98.25 119 TRP A CA 1
ATOM 940 C C . TRP A 1 119 ? 36.173 10.458 -55.779 1.00 98.25 119 TRP A C 1
ATOM 942 O O . TRP A 1 119 ? 35.861 10.345 -54.599 1.00 98.25 119 TRP A O 1
ATOM 952 N N . VAL A 1 120 ? 35.336 10.958 -56.694 1.00 98.44 120 VAL A N 1
ATOM 953 C CA . VAL A 1 120 ? 33.995 11.458 -56.347 1.00 98.44 120 VAL A CA 1
ATOM 954 C C . VAL A 1 120 ? 33.129 10.355 -55.735 1.00 98.44 120 VAL A C 1
ATOM 956 O O . VAL A 1 120 ? 32.409 10.603 -54.774 1.00 98.44 120 VAL A O 1
ATOM 959 N N . THR A 1 121 ? 33.202 9.128 -56.258 1.00 98.38 121 THR A N 1
ATOM 960 C CA . THR A 1 121 ? 32.467 7.991 -55.681 1.00 98.38 121 THR A CA 1
ATOM 961 C C . THR A 1 121 ? 32.950 7.641 -54.273 1.00 98.38 121 THR A C 1
ATOM 963 O O . THR A 1 121 ? 32.121 7.361 -53.413 1.00 98.38 121 THR A O 1
ATOM 966 N N . ILE A 1 122 ? 34.260 7.673 -54.021 1.00 98.12 122 ILE A N 1
ATOM 967 C CA . ILE A 1 122 ? 34.828 7.413 -52.691 1.00 98.12 122 ILE A CA 1
ATOM 968 C C . ILE A 1 122 ? 34.377 8.486 -51.698 1.00 98.12 122 ILE A C 1
ATOM 970 O O . ILE A 1 122 ? 33.961 8.138 -50.598 1.00 98.12 122 ILE A O 1
ATOM 974 N N . GLU A 1 123 ? 34.386 9.759 -52.096 1.00 98.25 123 GLU A N 1
ATOM 975 C CA . GLU A 1 123 ? 33.909 10.862 -51.252 1.00 98.25 123 GLU A CA 1
ATOM 976 C C . GLU A 1 123 ? 32.435 10.667 -50.862 1.00 98.25 123 GLU A C 1
ATOM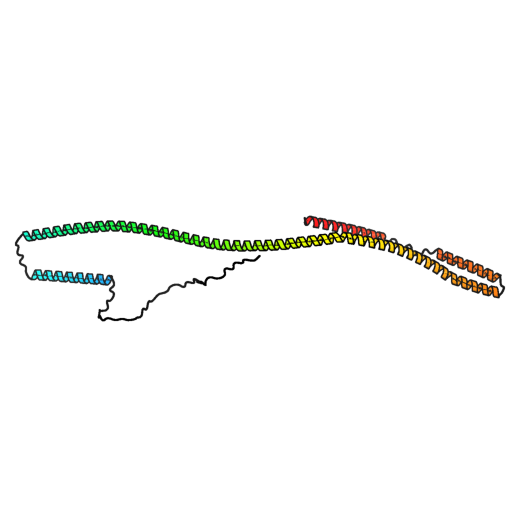 978 O O . GLU A 1 123 ? 32.074 10.703 -49.689 1.00 98.25 123 GLU A O 1
ATOM 983 N N . GLN A 1 124 ? 31.583 10.333 -51.836 1.00 98.31 124 GLN A N 1
ATOM 984 C CA . GLN A 1 124 ? 30.165 10.048 -51.591 1.00 98.31 124 GLN A CA 1
ATOM 985 C C . GLN A 1 124 ? 29.954 8.839 -50.671 1.00 98.31 124 GLN A C 1
ATOM 987 O O . GLN A 1 124 ? 29.049 8.839 -49.835 1.00 98.31 124 GLN A O 1
ATOM 992 N N . GLN A 1 125 ? 30.770 7.794 -50.824 1.00 98.00 125 GLN A N 1
ATOM 993 C CA . GLN A 1 125 ? 30.734 6.632 -49.937 1.00 98.00 125 GLN A CA 1
ATOM 994 C C . GLN A 1 125 ? 31.179 6.994 -48.520 1.00 98.00 125 GLN A C 1
ATOM 996 O O . GLN A 1 125 ? 30.582 6.503 -47.564 1.00 98.00 125 GLN A O 1
ATOM 1001 N N . HIS A 1 126 ? 32.187 7.854 -48.379 1.00 98.19 126 HIS A N 1
ATOM 1002 C CA . HIS A 1 126 ? 32.658 8.326 -47.084 1.00 98.19 126 HIS A CA 1
ATOM 1003 C C . HIS A 1 126 ? 31.558 9.095 -46.344 1.00 98.19 126 HIS A C 1
ATOM 1005 O O . HIS A 1 126 ? 31.214 8.720 -45.225 1.00 98.19 126 HIS A O 1
ATOM 1011 N N . GLU A 1 127 ? 30.906 10.054 -47.010 1.00 98.00 127 GLU A N 1
ATOM 1012 C CA . GLU A 1 127 ? 29.762 10.778 -46.440 1.00 98.00 127 GLU A CA 1
ATOM 1013 C C . GLU A 1 127 ? 28.608 9.842 -46.039 1.00 98.00 127 GLU A C 1
ATOM 1015 O O . GLU A 1 127 ? 27.951 10.044 -45.018 1.00 98.00 127 GLU A O 1
ATOM 1020 N N . ALA A 1 128 ? 28.326 8.808 -46.840 1.00 98.31 128 ALA A N 1
ATOM 1021 C CA . ALA A 1 128 ? 27.282 7.838 -46.519 1.00 98.31 128 ALA A CA 1
ATOM 1022 C C . ALA A 1 128 ? 27.633 7.003 -45.277 1.00 98.31 128 ALA A C 1
ATOM 1024 O O . ALA A 1 128 ? 26.760 6.736 -44.452 1.00 98.31 128 ALA A O 1
ATOM 1025 N N . ILE A 1 129 ? 28.902 6.613 -45.123 1.00 97.94 129 ILE A N 1
ATOM 1026 C CA . ILE A 1 129 ? 29.385 5.881 -43.946 1.00 97.94 129 ILE A CA 1
ATOM 1027 C C . ILE A 1 129 ? 29.278 6.747 -42.687 1.00 97.94 129 ILE A C 1
ATOM 1029 O O . ILE A 1 129 ? 28.851 6.237 -41.652 1.00 97.94 129 ILE A O 1
ATOM 1033 N N . GLU A 1 130 ? 29.618 8.035 -42.762 1.00 98.38 130 GLU A N 1
ATOM 1034 C CA . GLU A 1 130 ? 29.470 8.954 -41.626 1.00 98.38 130 GLU A CA 1
ATOM 1035 C C . GLU A 1 130 ? 28.006 9.067 -41.187 1.00 98.38 130 GLU A C 1
ATOM 1037 O O . GLU A 1 130 ? 27.700 8.821 -40.020 1.00 98.38 130 GLU A O 1
ATOM 1042 N N . ARG A 1 131 ? 27.077 9.294 -42.129 1.00 98.06 131 ARG A N 1
ATOM 1043 C CA . ARG A 1 131 ? 25.633 9.346 -41.825 1.00 98.06 131 ARG A CA 1
ATOM 1044 C C . ARG A 1 131 ? 25.128 8.057 -41.179 1.00 98.06 131 ARG A C 1
ATOM 1046 O O . ARG A 1 131 ? 24.445 8.107 -40.161 1.00 98.06 131 ARG A O 1
ATOM 1053 N N . LEU A 1 132 ? 25.496 6.899 -41.731 1.00 98.44 132 LEU A N 1
ATOM 1054 C CA . LEU A 1 132 ? 25.104 5.601 -41.172 1.00 98.44 132 LEU A CA 1
ATOM 1055 C C . LEU A 1 132 ? 25.698 5.364 -39.777 1.00 98.44 132 LEU A C 1
ATOM 1057 O O . LEU A 1 132 ? 25.080 4.701 -38.944 1.00 98.44 132 LEU A O 1
ATOM 1061 N N . THR A 1 133 ? 26.888 5.899 -39.507 1.00 98.19 133 THR A N 1
ATOM 1062 C CA . THR A 1 133 ? 27.528 5.805 -38.190 1.00 98.19 133 THR A CA 1
ATOM 1063 C C . THR A 1 133 ? 26.775 6.641 -37.156 1.00 98.19 133 THR A C 1
ATOM 1065 O O . THR A 1 133 ? 26.510 6.150 -36.055 1.00 98.19 133 THR A O 1
ATOM 1068 N N . ASP A 1 134 ? 26.362 7.854 -37.521 1.00 98.25 134 ASP A N 1
ATOM 1069 C CA . ASP A 1 134 ? 25.555 8.724 -36.663 1.00 98.25 134 ASP A CA 1
ATOM 1070 C C . ASP A 1 134 ? 24.161 8.137 -36.395 1.00 98.25 134 ASP A C 1
ATOM 1072 O O . ASP A 1 134 ? 23.704 8.112 -35.248 1.00 98.25 134 ASP A O 1
ATOM 1076 N N . GLU A 1 135 ? 23.502 7.599 -37.426 1.00 98.50 135 GLU A N 1
ATOM 1077 C CA . GLU A 1 135 ? 22.207 6.917 -37.301 1.00 98.50 135 GLU A CA 1
ATOM 1078 C C . GLU A 1 135 ? 22.297 5.693 -36.384 1.00 98.50 135 GLU A C 1
ATOM 1080 O O . GLU A 1 135 ? 21.454 5.509 -35.501 1.00 98.50 135 GLU A O 1
ATOM 1085 N N . LYS A 1 136 ? 23.351 4.881 -36.534 1.00 98.19 136 LYS A N 1
ATOM 1086 C CA . LYS A 1 136 ? 23.609 3.738 -35.652 1.00 98.19 136 LYS A CA 1
ATOM 1087 C C . LYS A 1 136 ? 23.774 4.188 -34.199 1.00 98.19 136 LYS A C 1
ATOM 1089 O O . LYS A 1 136 ? 23.155 3.607 -33.310 1.00 98.19 136 LYS A O 1
ATOM 1094 N N . LEU A 1 137 ? 24.572 5.228 -33.951 1.00 98.44 137 LEU A N 1
ATOM 1095 C CA . LEU A 1 137 ? 24.791 5.753 -32.603 1.00 98.44 137 LEU A CA 1
ATOM 1096 C C . LEU A 1 137 ? 23.491 6.297 -31.984 1.00 98.44 137 LEU A C 1
ATOM 1098 O O . LEU A 1 137 ? 23.257 6.139 -30.783 1.00 98.44 137 LEU A O 1
ATOM 1102 N N . ALA A 1 138 ? 22.636 6.940 -32.783 1.00 98.50 138 ALA A N 1
ATOM 1103 C CA . ALA A 1 138 ? 21.325 7.401 -32.338 1.00 98.50 138 ALA A CA 1
ATOM 1104 C C . ALA A 1 138 ? 20.405 6.225 -31.966 1.00 98.50 138 ALA A C 1
ATOM 1106 O O . ALA A 1 138 ? 19.809 6.236 -30.887 1.00 98.50 138 ALA A O 1
ATOM 1107 N N . ALA A 1 139 ? 20.352 5.184 -32.803 1.00 98.31 139 ALA A N 1
ATOM 1108 C CA . ALA A 1 139 ? 19.565 3.981 -32.541 1.00 98.31 139 ALA A CA 1
ATOM 1109 C C . ALA A 1 139 ? 20.033 3.234 -31.277 1.00 98.31 139 ALA A C 1
ATOM 1111 O O . ALA A 1 139 ? 19.207 2.780 -30.486 1.00 98.31 139 ALA A O 1
ATOM 1112 N N . GLU A 1 140 ? 21.345 3.151 -31.035 1.00 98.31 140 GLU A N 1
ATOM 1113 C CA . GLU A 1 140 ? 21.903 2.549 -29.814 1.00 98.31 140 GLU A CA 1
ATOM 1114 C C . GLU A 1 140 ? 21.484 3.315 -28.549 1.00 98.31 140 GLU A C 1
ATOM 1116 O O . GLU A 1 140 ? 21.100 2.704 -27.547 1.00 98.31 140 GLU A O 1
ATOM 1121 N N . LYS A 1 141 ? 21.482 4.654 -28.597 1.00 98.38 141 LYS A N 1
ATOM 1122 C CA . LYS A 1 141 ? 20.987 5.492 -27.491 1.00 98.38 141 LYS A CA 1
ATOM 1123 C C . LYS A 1 141 ? 19.493 5.287 -27.244 1.00 98.38 141 LYS A C 1
ATOM 1125 O O . LYS A 1 141 ? 19.071 5.208 -26.091 1.00 98.38 141 LYS A O 1
ATOM 1130 N N . GLU A 1 142 ? 18.688 5.195 -28.300 1.00 98.50 142 GLU A N 1
ATOM 1131 C CA . GLU A 1 142 ? 17.255 4.916 -28.166 1.00 98.50 142 GLU A CA 1
ATOM 1132 C C . GLU A 1 142 ? 16.993 3.535 -27.563 1.00 98.50 142 GLU A C 1
ATOM 1134 O O . GLU A 1 142 ? 16.168 3.414 -26.656 1.00 98.50 142 GLU A O 1
ATOM 1139 N N . LEU A 1 143 ? 17.733 2.511 -27.995 1.00 98.12 143 LEU A N 1
ATOM 1140 C CA . LEU A 1 143 ? 17.620 1.162 -27.446 1.00 98.12 143 LEU A CA 1
ATOM 1141 C C . LEU A 1 143 ? 17.937 1.141 -25.946 1.00 98.12 143 LEU A C 1
ATOM 1143 O O . LEU A 1 143 ? 17.175 0.570 -25.167 1.00 98.12 143 LEU A O 1
ATOM 1147 N N . PHE A 1 144 ? 19.010 1.816 -25.528 1.00 98.25 144 PHE A N 1
ATOM 1148 C CA . PHE A 1 144 ? 19.366 1.949 -24.114 1.00 98.25 144 PHE A CA 1
ATOM 1149 C C . PHE A 1 144 ? 18.265 2.657 -23.303 1.00 98.25 144 PHE A C 1
ATOM 1151 O O . PHE A 1 144 ? 17.892 2.224 -22.206 1.00 98.25 144 PHE A O 1
ATOM 1158 N N . ASN A 1 145 ? 17.682 3.722 -23.862 1.00 98.38 145 ASN A N 1
ATOM 1159 C CA . ASN A 1 145 ? 16.564 4.428 -23.238 1.00 98.38 145 ASN A CA 1
ATOM 1160 C C . ASN A 1 145 ? 15.321 3.534 -23.107 1.00 98.38 145 ASN A C 1
ATOM 1162 O O . ASN A 1 145 ? 14.650 3.570 -22.075 1.00 98.38 145 ASN A O 1
ATOM 1166 N N . LEU A 1 146 ? 15.008 2.725 -24.123 1.00 98.12 146 LEU A N 1
ATOM 1167 C CA . LEU A 1 146 ? 13.896 1.771 -24.082 1.00 98.12 146 LEU A CA 1
ATOM 1168 C C . LEU A 1 146 ? 14.131 0.666 -23.050 1.00 98.12 146 LEU A C 1
ATOM 1170 O O . LEU A 1 146 ? 13.224 0.359 -22.283 1.00 98.12 146 LEU A O 1
ATOM 1174 N N . GLN A 1 147 ? 15.348 0.125 -22.964 1.00 98.00 147 GLN A N 1
ATOM 1175 C CA . GLN A 1 147 ? 15.714 -0.858 -21.940 1.00 98.00 147 GLN A CA 1
ATOM 1176 C C . GLN A 1 147 ? 15.529 -0.295 -20.527 1.00 98.00 147 GLN A C 1
ATOM 1178 O O . GLN A 1 147 ? 14.926 -0.944 -19.674 1.00 98.00 147 GLN A O 1
ATOM 1183 N N . THR A 1 148 ? 15.965 0.945 -20.298 1.00 98.00 148 THR A N 1
ATOM 1184 C CA . THR A 1 148 ? 15.792 1.625 -19.006 1.00 98.00 148 THR A CA 1
ATOM 1185 C C . THR A 1 148 ? 14.313 1.857 -18.684 1.00 98.00 148 THR A C 1
ATOM 1187 O O . THR A 1 148 ? 13.875 1.626 -17.558 1.00 98.00 148 THR A O 1
ATOM 1190 N N . LYS A 1 149 ? 13.515 2.283 -19.672 1.00 98.25 149 LYS A N 1
ATOM 1191 C CA . LYS A 1 149 ? 12.065 2.464 -19.508 1.00 98.25 149 LYS A CA 1
ATOM 1192 C C . LYS A 1 149 ? 11.352 1.152 -19.188 1.00 98.25 149 LYS A C 1
ATOM 1194 O O . LYS A 1 149 ? 10.488 1.157 -18.319 1.00 98.25 149 LYS A O 1
ATOM 1199 N N . ASN A 1 150 ? 11.717 0.054 -19.849 1.00 97.75 150 ASN A N 1
ATOM 1200 C CA . ASN A 1 150 ? 11.134 -1.261 -19.586 1.00 97.75 150 ASN A CA 1
ATOM 1201 C C . ASN A 1 150 ? 11.454 -1.735 -18.166 1.00 97.75 150 ASN A C 1
ATOM 1203 O O . ASN A 1 150 ? 10.545 -2.138 -17.450 1.00 97.75 150 ASN A O 1
ATOM 1207 N N . PHE A 1 151 ? 12.704 -1.581 -17.722 1.00 98.25 151 PHE A N 1
ATOM 1208 C CA . PHE A 1 151 ? 13.093 -1.901 -16.347 1.00 98.25 151 PHE A CA 1
ATOM 1209 C C . PHE A 1 151 ? 12.275 -1.108 -15.314 1.00 98.25 151 PHE A C 1
ATOM 1211 O O . PHE A 1 151 ? 11.748 -1.667 -14.354 1.00 98.25 151 PHE A O 1
ATOM 1218 N N . LEU A 1 152 ? 12.107 0.201 -15.530 1.00 98.12 152 LEU A N 1
ATOM 1219 C CA . LEU A 1 152 ? 11.275 1.034 -14.657 1.00 98.12 152 LEU A CA 1
ATOM 1220 C C . LEU A 1 152 ? 9.795 0.631 -14.704 1.00 98.12 152 LEU A C 1
ATOM 1222 O O . LEU A 1 152 ? 9.119 0.678 -13.678 1.00 98.12 152 LEU A O 1
ATOM 1226 N N . ALA A 1 153 ? 9.281 0.236 -15.870 1.00 98.12 153 ALA A N 1
ATOM 1227 C CA . ALA A 1 153 ? 7.906 -0.228 -16.015 1.00 98.12 153 ALA A CA 1
ATOM 1228 C C . ALA A 1 153 ? 7.653 -1.531 -15.239 1.00 98.12 153 ALA A C 1
ATOM 1230 O O . ALA A 1 153 ? 6.608 -1.654 -14.601 1.00 98.12 153 ALA A O 1
ATOM 1231 N N . GLU A 1 154 ? 8.611 -2.462 -15.241 1.00 98.31 154 GLU A N 1
ATOM 1232 C CA . GLU A 1 154 ? 8.550 -3.704 -14.461 1.00 98.31 154 GLU A CA 1
ATOM 1233 C C . GLU A 1 154 ? 8.538 -3.434 -12.949 1.00 98.31 154 GLU A C 1
ATOM 1235 O O . GLU A 1 154 ? 7.701 -3.989 -12.235 1.00 98.31 154 GLU A O 1
ATOM 1240 N N . GLU A 1 155 ? 9.390 -2.533 -12.447 1.00 98.38 155 GLU A N 1
ATOM 1241 C CA . GLU A 1 155 ? 9.398 -2.213 -11.011 1.00 98.38 155 GLU A CA 1
ATOM 1242 C C . GLU A 1 155 ? 8.109 -1.489 -10.585 1.00 98.38 155 GLU A C 1
ATOM 1244 O O . GLU A 1 155 ? 7.517 -1.823 -9.557 1.00 98.38 155 GLU A O 1
ATOM 1249 N N . VAL A 1 156 ? 7.593 -0.570 -11.414 1.00 98.50 156 VAL A N 1
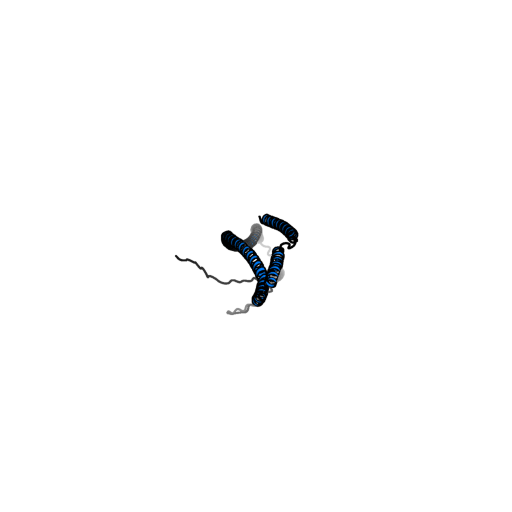ATOM 1250 C CA . VAL A 1 156 ? 6.285 0.069 -11.176 1.00 98.50 156 VAL A CA 1
ATOM 1251 C C . VAL A 1 156 ? 5.155 -0.963 -11.164 1.00 98.50 156 VAL A C 1
ATOM 1253 O O . VAL A 1 156 ? 4.232 -0.850 -10.356 1.00 98.50 156 VAL A O 1
ATOM 1256 N N . GLN A 1 157 ? 5.203 -1.969 -12.039 1.00 98.50 157 GLN A N 1
ATOM 1257 C CA . GLN A 1 157 ? 4.210 -3.040 -12.072 1.00 98.50 157 GLN A CA 1
ATOM 1258 C C . GLN A 1 157 ? 4.252 -3.884 -10.792 1.00 98.50 157 GLN A C 1
ATOM 1260 O O . GLN A 1 157 ? 3.215 -4.122 -10.172 1.00 98.50 157 GLN A O 1
ATOM 1265 N N . LYS A 1 158 ? 5.449 -4.250 -10.335 1.00 98.44 158 LYS A N 1
ATOM 1266 C CA . LYS A 1 158 ? 5.652 -4.975 -9.078 1.00 98.44 158 LYS A CA 1
ATOM 1267 C C . LYS A 1 158 ? 5.146 -4.187 -7.868 1.00 98.44 158 LYS A C 1
ATOM 1269 O O . LYS A 1 158 ? 4.523 -4.754 -6.971 1.00 98.44 158 LYS A O 1
ATOM 1274 N N . ASP A 1 159 ? 5.376 -2.878 -7.830 1.00 98.31 159 ASP A N 1
ATOM 1275 C CA . ASP A 1 159 ? 4.868 -2.026 -6.753 1.00 98.31 159 ASP A CA 1
ATOM 1276 C C . ASP A 1 159 ? 3.343 -1.871 -6.799 1.00 98.31 159 ASP A C 1
ATOM 1278 O O . ASP A 1 159 ? 2.697 -1.876 -5.749 1.00 98.31 159 ASP A O 1
ATOM 1282 N N . ARG A 1 160 ? 2.737 -1.819 -7.993 1.00 98.31 160 ARG A N 1
ATOM 1283 C CA . ARG A 1 160 ? 1.273 -1.874 -8.147 1.00 98.31 160 ARG A CA 1
ATOM 1284 C C . ARG A 1 160 ? 0.684 -3.164 -7.589 1.00 98.31 160 ARG A C 1
ATOM 1286 O O . ARG A 1 160 ? -0.324 -3.101 -6.893 1.00 98.31 160 ARG A O 1
ATOM 1293 N N . GLU A 1 161 ? 1.316 -4.305 -7.843 1.00 98.44 161 GLU A N 1
ATOM 1294 C CA . GLU A 1 161 ? 0.877 -5.603 -7.315 1.00 98.44 161 GLU A CA 1
ATOM 1295 C C . GLU A 1 161 ? 0.993 -5.669 -5.787 1.00 98.44 161 GLU A C 1
ATOM 1297 O O . GLU A 1 161 ? 0.046 -6.079 -5.113 1.00 98.44 161 GLU A O 1
ATOM 1302 N N . LYS A 1 162 ? 2.101 -5.180 -5.209 1.00 98.44 162 LYS A N 1
ATOM 1303 C CA . LYS A 1 162 ? 2.242 -5.063 -3.745 1.00 98.44 162 LYS A CA 1
ATOM 1304 C C . LYS A 1 162 ? 1.152 -4.178 -3.140 1.00 98.44 162 LYS A C 1
ATOM 1306 O O . LYS A 1 162 ? 0.553 -4.551 -2.134 1.00 98.44 162 LYS A O 1
ATOM 1311 N N . MET A 1 163 ? 0.884 -3.018 -3.747 1.00 98.25 163 MET A N 1
ATOM 1312 C CA . MET A 1 163 ? -0.169 -2.110 -3.287 1.00 98.25 163 MET A CA 1
ATOM 1313 C C . MET A 1 163 ? -1.555 -2.752 -3.391 1.00 98.25 163 MET A C 1
ATOM 1315 O O . MET A 1 163 ? -2.332 -2.644 -2.448 1.00 98.25 163 MET A O 1
ATOM 1319 N N . ALA A 1 164 ? -1.854 -3.457 -4.485 1.00 98.50 164 ALA A N 1
ATOM 1320 C CA . ALA A 1 164 ? -3.120 -4.167 -4.654 1.00 98.50 164 ALA A CA 1
ATOM 1321 C C . ALA A 1 164 ? -3.325 -5.235 -3.566 1.00 98.50 164 ALA A C 1
ATOM 1323 O O . ALA A 1 164 ? -4.389 -5.287 -2.951 1.00 98.50 164 ALA A O 1
ATOM 1324 N N . ASN A 1 165 ? -2.290 -6.023 -3.262 1.00 98.31 165 ASN A N 1
ATOM 1325 C CA . ASN A 1 165 ? -2.344 -7.023 -2.193 1.00 98.31 165 ASN A CA 1
ATOM 1326 C C . ASN A 1 165 ? -2.552 -6.382 -0.813 1.00 98.31 165 ASN A C 1
ATOM 1328 O O . ASN A 1 165 ? -3.365 -6.862 -0.029 1.00 98.31 165 ASN A O 1
ATOM 1332 N N . MET A 1 166 ? -1.870 -5.269 -0.525 1.00 98.56 166 MET A N 1
ATOM 1333 C CA . MET A 1 166 ? -2.055 -4.535 0.732 1.00 98.56 166 MET A CA 1
ATOM 1334 C C . MET A 1 166 ? -3.475 -3.967 0.865 1.00 98.56 166 MET A C 1
ATOM 1336 O O . MET A 1 166 ? -4.044 -3.990 1.953 1.00 98.56 166 MET A O 1
ATOM 1340 N N . VAL A 1 167 ? -4.067 -3.479 -0.229 1.00 98.50 167 VAL A N 1
ATOM 1341 C CA . VAL A 1 167 ? -5.461 -3.011 -0.236 1.00 98.50 167 VAL A CA 1
ATOM 1342 C C . VAL A 1 167 ? -6.423 -4.160 0.069 1.00 98.50 167 VAL A C 1
ATOM 1344 O O . VAL A 1 167 ? -7.305 -3.985 0.905 1.00 98.50 167 VAL A O 1
ATOM 1347 N N . LEU A 1 168 ? -6.230 -5.336 -0.536 1.00 98.50 168 LEU A N 1
ATOM 1348 C CA . LEU A 1 168 ? -7.057 -6.516 -0.254 1.00 98.50 168 LEU A CA 1
ATOM 1349 C C . LEU A 1 168 ? -6.974 -6.946 1.219 1.00 98.50 168 LEU A C 1
ATOM 1351 O O . LEU A 1 168 ? -8.003 -7.220 1.835 1.00 98.50 168 LEU A O 1
ATOM 1355 N N . GLU A 1 169 ? -5.771 -6.952 1.796 1.00 98.50 169 GLU A N 1
ATOM 1356 C CA . GLU A 1 169 ? -5.554 -7.264 3.215 1.00 98.50 169 GLU A CA 1
ATOM 1357 C C . GLU A 1 169 ? -6.284 -6.261 4.127 1.00 98.50 169 GLU A C 1
ATOM 1359 O O . GLU A 1 169 ? -7.005 -6.648 5.048 1.00 98.50 169 GLU A O 1
ATOM 1364 N N . LEU A 1 170 ? -6.166 -4.960 3.837 1.00 98.50 170 LEU A N 1
ATOM 1365 C CA . LEU A 1 170 ? -6.853 -3.907 4.592 1.00 98.50 170 LEU A CA 1
ATOM 1366 C C . LEU A 1 170 ? -8.380 -4.001 4.469 1.00 98.50 170 LEU A C 1
ATOM 1368 O O . LEU A 1 170 ? -9.096 -3.768 5.444 1.00 98.50 170 LEU A O 1
ATOM 1372 N N . GLU A 1 171 ? -8.903 -4.355 3.295 1.00 98.50 171 GLU A N 1
ATOM 1373 C CA . GLU A 1 171 ? -10.337 -4.585 3.105 1.00 98.50 171 GLU A CA 1
ATOM 1374 C C . GLU A 1 171 ? -10.842 -5.783 3.911 1.00 98.50 171 GLU A C 1
ATOM 1376 O O . GLU A 1 171 ? -11.954 -5.736 4.448 1.00 98.50 171 GLU A O 1
ATOM 1381 N N . GLN A 1 172 ? -10.040 -6.843 4.019 1.00 98.56 172 GLN A N 1
ATOM 1382 C CA . GLN A 1 172 ? -10.369 -8.012 4.825 1.00 98.56 172 GLN A CA 1
ATOM 1383 C C . GLN A 1 172 ? -10.389 -7.667 6.321 1.00 98.56 172 GLN A C 1
ATOM 1385 O O . GLN A 1 172 ? -11.400 -7.908 6.984 1.00 98.56 172 GLN A O 1
ATOM 1390 N N . GLN A 1 173 ? -9.351 -6.994 6.826 1.00 98.50 173 GLN A N 1
ATOM 1391 C CA . GLN A 1 173 ? -9.296 -6.523 8.217 1.00 98.50 173 GLN A CA 1
ATOM 1392 C C . GLN A 1 173 ? -10.460 -5.586 8.555 1.00 98.50 173 GLN A C 1
ATOM 1394 O O . GLN A 1 173 ? -11.076 -5.691 9.616 1.00 98.50 173 GLN A O 1
ATOM 1399 N N . LYS A 1 174 ? -10.823 -4.688 7.630 1.00 98.44 174 LYS A N 1
ATOM 1400 C CA . LYS A 1 174 ? -11.987 -3.811 7.795 1.00 98.44 174 LYS A CA 1
ATOM 1401 C C . LYS A 1 174 ? -13.282 -4.615 7.953 1.00 98.44 174 LYS A C 1
ATOM 1403 O O . LYS A 1 174 ? -14.088 -4.292 8.822 1.00 98.44 174 LYS A O 1
ATOM 1408 N N . LYS A 1 175 ? -13.495 -5.654 7.137 1.00 98.56 175 LYS A N 1
ATOM 1409 C CA . LYS A 1 175 ? -14.689 -6.514 7.230 1.00 98.56 175 LYS A CA 1
ATOM 1410 C C . LYS A 1 175 ? -14.756 -7.258 8.563 1.00 98.56 175 LYS A C 1
ATOM 1412 O O . LYS A 1 175 ? -15.849 -7.383 9.111 1.00 98.56 175 LYS A O 1
ATOM 1417 N N . GLU A 1 176 ? -13.626 -7.734 9.074 1.00 98.50 176 GLU A N 1
ATOM 1418 C CA . GLU A 1 176 ? -13.540 -8.401 10.381 1.00 98.50 176 GLU A CA 1
ATOM 1419 C C . GLU A 1 176 ? -13.898 -7.433 11.513 1.00 98.50 176 GLU A C 1
ATOM 1421 O O . GLU A 1 176 ? -14.828 -7.694 12.277 1.00 98.50 176 GLU A O 1
ATOM 1426 N N . LEU A 1 177 ? -13.289 -6.243 11.530 1.00 98.44 177 LEU A N 1
ATOM 1427 C CA . LEU A 1 177 ? -13.616 -5.199 12.507 1.00 98.44 177 LEU A CA 1
ATOM 1428 C C . LEU A 1 177 ? -15.092 -4.774 12.444 1.00 98.44 177 LEU A C 1
ATOM 1430 O O . LEU A 1 177 ? -15.732 -4.566 13.474 1.00 98.44 177 LEU A O 1
ATOM 1434 N N . GLU A 1 178 ? -15.678 -4.668 11.249 1.00 98.56 178 GLU A N 1
ATOM 1435 C CA . GLU A 1 178 ? -17.108 -4.375 11.098 1.00 98.56 178 GLU A CA 1
ATOM 1436 C C . GLU A 1 178 ? -18.007 -5.477 11.684 1.00 98.56 178 GLU A C 1
ATOM 1438 O O . GLU A 1 178 ? -19.094 -5.179 12.197 1.00 98.56 178 GLU A O 1
ATOM 1443 N N . GLN A 1 179 ? -17.594 -6.745 11.600 1.00 98.44 179 GLN A N 1
ATOM 1444 C CA . GLN A 1 179 ? -18.315 -7.859 12.216 1.00 98.44 179 GLN A CA 1
ATOM 1445 C C . GLN A 1 179 ? -18.208 -7.808 13.741 1.00 98.44 179 GLN A C 1
ATOM 1447 O O . GLN A 1 179 ? -19.239 -7.930 14.412 1.00 98.44 179 GLN A O 1
ATOM 1452 N N . ASP A 1 180 ? -17.020 -7.532 14.273 1.00 98.50 180 ASP A N 1
ATOM 1453 C CA . ASP A 1 180 ? -16.785 -7.394 15.712 1.00 98.50 180 ASP A CA 1
ATOM 1454 C C . ASP A 1 180 ? -17.596 -6.239 16.302 1.00 98.50 180 ASP A C 1
ATOM 1456 O O . ASP A 1 180 ? -18.313 -6.413 17.288 1.00 98.50 180 ASP A O 1
ATOM 1460 N N . VAL A 1 181 ? -17.604 -5.077 15.642 1.00 98.62 181 VAL A N 1
ATOM 1461 C CA . VAL A 1 181 ? -18.430 -3.931 16.056 1.00 98.62 181 VAL A CA 1
ATOM 1462 C C . VAL A 1 181 ? -19.917 -4.294 16.057 1.00 98.62 181 VAL A C 1
ATOM 1464 O O . VAL A 1 181 ? -20.648 -3.918 16.977 1.00 98.62 181 VAL A O 1
ATOM 1467 N N . LYS A 1 182 ? -20.400 -5.047 15.060 1.00 98.38 182 LYS A N 1
ATOM 1468 C CA . LYS A 1 182 ? -21.793 -5.527 15.041 1.00 98.38 182 LYS A CA 1
ATOM 1469 C C . LYS A 1 182 ? -22.076 -6.502 16.185 1.00 98.38 182 LYS A C 1
ATOM 1471 O O . LYS A 1 182 ? -23.166 -6.440 16.753 1.00 98.38 182 LYS A O 1
ATOM 1476 N N . ALA A 1 183 ? -21.145 -7.393 16.519 1.00 98.44 183 ALA A N 1
ATOM 1477 C CA . ALA A 1 183 ? -21.288 -8.328 17.632 1.00 98.44 183 ALA A CA 1
ATOM 1478 C C . ALA A 1 183 ? -21.334 -7.593 18.981 1.00 98.44 183 ALA A C 1
ATOM 1480 O O . ALA A 1 183 ? -22.275 -7.793 19.750 1.00 98.44 183 ALA A O 1
ATOM 1481 N N . LEU A 1 184 ? -20.401 -6.667 19.211 1.00 98.50 184 LEU A N 1
ATOM 1482 C CA . LEU A 1 184 ? -20.346 -5.839 20.417 1.00 98.50 184 LEU A CA 1
ATOM 1483 C C . LEU A 1 184 ? -21.606 -4.984 20.584 1.00 98.50 184 LEU A C 1
ATOM 1485 O O . LEU A 1 184 ? -22.171 -4.928 21.672 1.00 98.50 184 LEU A O 1
ATOM 1489 N N . ARG A 1 185 ? -22.122 -4.384 19.503 1.00 98.50 185 ARG A N 1
ATOM 1490 C CA . ARG A 1 185 ? -23.393 -3.636 19.547 1.00 98.50 185 ARG A CA 1
ATOM 1491 C C . ARG A 1 185 ? -24.582 -4.503 19.963 1.00 98.50 185 ARG A C 1
ATOM 1493 O O . ARG A 1 185 ? -25.456 -4.021 20.678 1.00 98.50 185 ARG A O 1
ATOM 1500 N N . ARG A 1 186 ? -24.636 -5.771 19.533 1.00 98.12 186 ARG A N 1
ATOM 1501 C CA . ARG A 1 186 ? -25.697 -6.702 19.963 1.00 98.12 186 ARG A CA 1
ATOM 1502 C C . ARG A 1 186 ? -25.589 -7.019 21.452 1.00 98.12 186 ARG A C 1
ATOM 1504 O O . ARG A 1 186 ? -26.600 -6.931 22.141 1.00 98.12 186 ARG A O 1
ATOM 1511 N N . GLN A 1 187 ? -24.384 -7.327 21.933 1.00 98.44 187 GLN A N 1
ATOM 1512 C CA . GLN A 1 187 ? -24.129 -7.604 23.352 1.00 98.44 187 GLN A CA 1
ATOM 1513 C C . GLN A 1 187 ? -24.468 -6.399 24.234 1.00 98.44 187 GLN A C 1
ATOM 1515 O O . GLN A 1 187 ? -25.128 -6.551 25.258 1.00 98.44 187 GLN A O 1
ATOM 1520 N N . LEU A 1 188 ? -24.088 -5.191 23.809 1.00 98.31 188 LEU A N 1
ATOM 1521 C CA . LEU A 1 188 ? -24.444 -3.964 24.517 1.00 98.31 188 LEU A CA 1
ATOM 1522 C C . LEU A 1 188 ? -25.968 -3.812 24.622 1.00 98.31 188 LEU A C 1
ATOM 1524 O O . LEU A 1 188 ? -26.488 -3.618 25.716 1.00 98.31 188 LEU A O 1
ATOM 1528 N N . GLY A 1 189 ? -26.695 -4.014 23.519 1.00 98.06 189 GLY A N 1
ATOM 1529 C CA . GLY A 1 189 ? -28.158 -3.957 23.518 1.00 98.06 189 GLY A CA 1
ATOM 1530 C C . GLY A 1 189 ? -28.845 -5.074 24.321 1.00 98.06 189 GLY A C 1
ATOM 1531 O O . GLY A 1 189 ? -30.009 -4.930 24.695 1.00 98.06 189 GLY A O 1
ATOM 1532 N N . GLU A 1 190 ? -28.184 -6.207 24.573 1.00 97.56 190 GLU A N 1
ATOM 1533 C CA . GLU A 1 190 ? -28.652 -7.238 25.517 1.00 97.56 190 GLU A CA 1
ATOM 1534 C C . GLU A 1 190 ? -28.488 -6.769 26.963 1.00 97.56 190 GLU A C 1
ATOM 1536 O O . GLU A 1 190 ? -29.461 -6.761 27.716 1.00 97.56 190 GLU A O 1
ATOM 1541 N N . LEU A 1 191 ? -27.301 -6.273 27.319 1.00 97.50 191 LEU A N 1
ATOM 1542 C CA . LEU A 1 191 ? -27.022 -5.747 28.656 1.00 97.50 191 LEU A CA 1
ATOM 1543 C C . LEU A 1 191 ? -27.930 -4.560 29.010 1.00 97.50 191 LEU A C 1
ATOM 1545 O O . LEU A 1 191 ? -28.474 -4.496 30.114 1.00 97.50 191 LEU A O 1
ATOM 1549 N N . GLU A 1 192 ? -28.160 -3.647 28.065 1.00 97.88 192 GLU A N 1
ATOM 1550 C CA . GLU A 1 192 ? -29.076 -2.515 28.236 1.00 97.88 192 GLU A CA 1
ATOM 1551 C C . GLU A 1 192 ? -30.524 -2.957 28.496 1.00 97.88 192 GLU A C 1
ATOM 1553 O O . GLU A 1 192 ? -31.242 -2.303 29.256 1.00 97.88 192 GLU A O 1
ATOM 1558 N N . ARG A 1 193 ? -30.958 -4.088 27.920 1.00 96.56 193 ARG A N 1
ATOM 1559 C CA . ARG A 1 193 ? -32.290 -4.666 28.174 1.00 96.56 193 ARG A CA 1
ATOM 1560 C C . ARG A 1 193 ? -32.406 -5.304 29.558 1.00 96.56 193 ARG A C 1
ATOM 1562 O O . ARG A 1 193 ? -33.489 -5.255 30.145 1.00 96.56 193 ARG A O 1
ATOM 1569 N N . ASP A 1 194 ? -31.320 -5.850 30.094 1.00 97.69 194 ASP A N 1
ATOM 1570 C CA . ASP A 1 194 ? -31.316 -6.531 31.394 1.00 97.69 194 ASP A CA 1
ATOM 1571 C C . ASP A 1 194 ? -31.271 -5.553 32.582 1.00 97.69 194 ASP A C 1
ATOM 1573 O O . ASP A 1 194 ? -31.894 -5.802 33.623 1.00 97.69 194 ASP A O 1
ATOM 1577 N N . ILE A 1 195 ? -30.609 -4.398 32.427 1.00 97.69 195 ILE A N 1
ATOM 1578 C CA . ILE A 1 195 ? -30.462 -3.376 33.482 1.00 97.69 195 ILE A CA 1
ATOM 1579 C C . ILE A 1 195 ? -31.812 -2.969 34.118 1.00 97.69 195 ILE A C 1
ATOM 1581 O O . ILE A 1 195 ? -31.917 -2.991 35.351 1.00 97.69 195 ILE A O 1
ATOM 1585 N N . PRO A 1 196 ? -32.874 -2.622 33.360 1.00 97.25 196 PRO A N 1
ATOM 1586 C CA . PRO A 1 196 ? -34.175 -2.282 33.938 1.00 97.25 196 PRO A CA 1
ATOM 1587 C C . PRO A 1 196 ? -34.810 -3.426 34.737 1.00 97.25 196 PRO A C 1
ATOM 1589 O O . PRO A 1 196 ? -35.489 -3.176 35.736 1.00 97.25 196 PRO A O 1
ATOM 1592 N N . GLY A 1 197 ? -34.607 -4.676 34.308 1.00 96.56 197 GLY A N 1
ATOM 1593 C CA . GLY A 1 197 ? -35.111 -5.863 34.999 1.00 96.56 197 GLY A CA 1
ATOM 1594 C C . GLY A 1 197 ? -34.460 -6.033 36.369 1.00 96.56 197 GLY A C 1
ATOM 1595 O O . GLY A 1 197 ? -35.158 -6.162 37.377 1.00 96.56 197 GLY A O 1
ATOM 1596 N N . LEU A 1 198 ? -33.130 -5.932 36.415 1.00 97.75 198 LEU A N 1
ATOM 1597 C CA . LEU A 1 198 ? -32.359 -5.995 37.656 1.00 97.75 198 LEU A CA 1
ATOM 1598 C C . LEU A 1 198 ? -32.698 -4.839 38.606 1.00 97.75 198 LEU A C 1
ATOM 1600 O O . LEU A 1 198 ? -32.890 -5.073 39.799 1.00 97.75 198 LEU A O 1
ATOM 1604 N N . ARG A 1 199 ? -32.862 -3.610 38.095 1.00 97.69 199 ARG A N 1
ATOM 1605 C CA . ARG A 1 199 ? -33.294 -2.455 38.908 1.00 97.69 199 ARG A CA 1
ATOM 1606 C C . ARG A 1 199 ? -34.651 -2.698 39.571 1.00 97.69 199 ARG A C 1
ATOM 1608 O O . ARG A 1 199 ? -34.776 -2.522 40.780 1.00 97.69 199 ARG A O 1
ATOM 1615 N N . LYS A 1 200 ? -35.642 -3.189 38.815 1.00 97.62 200 LYS A N 1
ATOM 1616 C CA . LYS A 1 200 ? -36.964 -3.540 39.366 1.00 97.62 200 LYS A CA 1
ATOM 1617 C C . LYS A 1 200 ? -36.874 -4.610 40.453 1.00 97.62 200 LYS A C 1
ATOM 1619 O O . LYS A 1 200 ? -37.626 -4.556 41.424 1.00 97.62 200 LYS A O 1
ATOM 1624 N N . GLU A 1 201 ? -35.998 -5.596 40.289 1.00 98.06 201 GLU A N 1
ATOM 1625 C CA . GLU A 1 201 ? -35.806 -6.661 41.276 1.00 98.06 201 GLU A CA 1
ATOM 1626 C C . GLU A 1 201 ? -35.142 -6.142 42.561 1.00 98.06 201 GLU A C 1
ATOM 1628 O O . GLU A 1 201 ? -35.587 -6.473 43.662 1.00 98.06 201 GLU A O 1
ATOM 1633 N N . ILE A 1 202 ? -34.149 -5.256 42.439 1.00 98.25 202 ILE A N 1
ATOM 1634 C CA . ILE A 1 202 ? -33.539 -4.555 43.578 1.00 98.25 202 ILE A CA 1
ATOM 1635 C C . ILE A 1 202 ? -34.595 -3.744 44.340 1.00 98.25 202 ILE A C 1
ATOM 1637 O O . ILE A 1 202 ? -34.703 -3.876 45.559 1.00 98.25 202 ILE A O 1
ATOM 1641 N N . ASP A 1 203 ? -35.431 -2.972 43.641 1.00 98.12 203 ASP A N 1
ATOM 1642 C CA . ASP A 1 203 ? -36.484 -2.165 44.271 1.00 98.12 203 ASP A CA 1
ATOM 1643 C C . ASP A 1 203 ? -37.503 -3.021 45.031 1.00 98.12 203 ASP A C 1
ATOM 1645 O O . ASP A 1 203 ? -37.931 -2.666 46.134 1.00 98.12 203 ASP A O 1
ATOM 1649 N N . LYS A 1 204 ? -37.887 -4.177 44.472 1.00 98.12 204 LYS A N 1
ATOM 1650 C CA . LYS A 1 204 ? -38.763 -5.139 45.157 1.00 98.12 204 LYS A CA 1
ATOM 1651 C C . LYS A 1 204 ? -38.120 -5.655 46.441 1.00 98.12 204 LYS A C 1
ATOM 1653 O O . LYS A 1 204 ? -38.764 -5.632 47.489 1.00 98.12 204 LYS A O 1
ATOM 1658 N N . ARG A 1 205 ? -36.859 -6.091 46.379 1.00 97.88 205 ARG A N 1
ATOM 1659 C CA . ARG A 1 205 ? -36.133 -6.602 47.552 1.00 97.88 205 ARG A CA 1
ATOM 1660 C C . ARG A 1 205 ? -35.954 -5.526 48.619 1.00 97.88 205 ARG A C 1
ATOM 1662 O O . ARG A 1 205 ? -36.182 -5.807 49.791 1.00 97.88 205 ARG A O 1
ATOM 1669 N N . ASN A 1 206 ? -35.665 -4.286 48.229 1.00 98.25 206 ASN A N 1
ATOM 1670 C CA . ASN A 1 206 ? -35.563 -3.157 49.156 1.00 98.25 206 ASN A CA 1
ATOM 1671 C C . ASN A 1 206 ? -36.876 -2.888 49.901 1.00 98.25 206 ASN A C 1
ATOM 1673 O O . ASN A 1 206 ? -36.852 -2.665 51.110 1.00 98.25 206 ASN A O 1
ATOM 1677 N N . LYS A 1 207 ? -38.030 -2.973 49.226 1.00 98.00 207 LYS A N 1
ATOM 1678 C CA . LYS A 1 207 ? -39.345 -2.854 49.887 1.00 98.00 207 LYS A CA 1
ATOM 1679 C C . LYS A 1 207 ? -39.575 -3.961 50.916 1.00 98.00 207 LYS A C 1
ATOM 1681 O O . LYS A 1 207 ? -40.085 -3.687 52.001 1.00 98.00 207 LYS A O 1
ATOM 1686 N N . VAL A 1 208 ? -39.181 -5.195 50.597 1.00 98.44 208 VAL A N 1
ATOM 1687 C CA . VAL A 1 208 ? -39.271 -6.328 51.534 1.00 98.44 208 VAL A CA 1
ATOM 1688 C C . VAL A 1 208 ? -38.367 -6.101 52.743 1.00 98.44 208 VAL A C 1
ATOM 1690 O O . VAL A 1 208 ? -38.825 -6.252 53.872 1.00 98.44 208 VAL A O 1
ATOM 1693 N N . ILE A 1 209 ? -37.119 -5.677 52.526 1.00 98.19 209 ILE A N 1
ATOM 1694 C CA . ILE A 1 209 ? -36.183 -5.354 53.610 1.00 98.19 209 ILE A CA 1
ATOM 1695 C C . ILE A 1 209 ? -36.766 -4.259 54.507 1.00 98.19 209 ILE A C 1
ATOM 1697 O O . ILE A 1 209 ? -36.803 -4.436 55.717 1.00 98.19 209 ILE A O 1
ATOM 1701 N N . GLN A 1 210 ? -37.293 -3.169 53.942 1.00 98.06 210 GLN A N 1
ATOM 1702 C CA . GLN A 1 210 ? -37.922 -2.097 54.724 1.00 98.06 210 GLN A CA 1
ATOM 1703 C C . GLN A 1 210 ? -39.090 -2.609 55.578 1.00 98.06 210 GLN A C 1
ATOM 1705 O O . GLN A 1 210 ? -39.179 -2.272 56.759 1.00 98.06 210 GLN A O 1
ATOM 1710 N N . ALA A 1 211 ? -39.964 -3.444 55.008 1.00 97.88 211 ALA A N 1
ATOM 1711 C CA . ALA A 1 211 ? -41.083 -4.032 55.739 1.00 97.88 211 ALA A CA 1
ATOM 1712 C C . ALA A 1 211 ? -40.609 -4.930 56.895 1.00 97.88 211 ALA A C 1
ATOM 1714 O O . ALA A 1 211 ? -41.122 -4.820 58.010 1.00 97.88 211 ALA A O 1
ATOM 1715 N N . LEU A 1 212 ? -39.600 -5.772 56.650 1.00 97.81 212 LEU A N 1
ATOM 1716 C CA . LEU A 1 212 ? -39.006 -6.642 57.668 1.00 97.81 212 LEU A CA 1
ATOM 1717 C C . LEU A 1 212 ? -38.298 -5.846 58.767 1.00 97.81 212 LEU A C 1
ATOM 1719 O O . LEU A 1 212 ? -38.456 -6.173 59.939 1.00 97.81 212 LEU A O 1
ATOM 1723 N N . THR A 1 213 ? -37.580 -4.775 58.423 1.00 97.88 213 THR A N 1
ATOM 1724 C CA . THR A 1 213 ? -36.942 -3.884 59.402 1.00 97.88 213 THR A CA 1
ATOM 1725 C C . THR A 1 213 ? -37.978 -3.253 60.330 1.00 97.88 213 THR A C 1
ATOM 1727 O O . THR A 1 213 ? -37.789 -3.227 61.544 1.00 97.88 213 THR A O 1
ATOM 1730 N N . VAL A 1 214 ? -39.109 -2.784 59.789 1.00 97.94 214 VAL A N 1
ATOM 1731 C CA . VAL A 1 214 ? -40.202 -2.228 60.605 1.00 97.94 214 VAL A CA 1
ATOM 1732 C C . VAL A 1 214 ? -40.796 -3.285 61.541 1.00 97.94 214 VAL A C 1
ATOM 1734 O O . VAL A 1 214 ? -41.072 -2.983 62.703 1.00 97.94 214 VAL A O 1
ATOM 1737 N N . ASP A 1 215 ? -41.004 -4.511 61.058 1.00 97.94 215 ASP A N 1
ATOM 1738 C CA . ASP A 1 215 ? -41.530 -5.610 61.876 1.00 97.94 215 ASP A CA 1
ATOM 1739 C C . ASP A 1 215 ? -40.551 -6.030 62.985 1.00 97.94 215 ASP A C 1
ATOM 1741 O O . ASP A 1 215 ? -40.957 -6.198 64.136 1.00 97.94 215 ASP A O 1
ATOM 1745 N N . ALA A 1 216 ? -39.255 -6.111 62.675 1.00 96.69 216 ALA A N 1
ATOM 1746 C CA . ALA A 1 216 ? -38.204 -6.409 63.645 1.00 96.69 216 ALA A CA 1
ATOM 1747 C C . ALA A 1 216 ? -38.178 -5.375 64.780 1.00 96.69 216 ALA A C 1
ATOM 1749 O O . ALA A 1 216 ? -38.265 -5.753 65.946 1.00 96.69 216 ALA A O 1
ATOM 1750 N N . VAL A 1 217 ? -38.199 -4.077 64.452 1.00 97.62 217 VAL A N 1
ATOM 1751 C CA . VAL A 1 217 ? -38.243 -2.994 65.452 1.00 97.62 217 VAL A CA 1
ATOM 1752 C C . VAL A 1 217 ? -39.501 -3.073 66.325 1.00 97.62 217 VAL A C 1
ATOM 1754 O O . VAL A 1 217 ? -39.448 -2.798 67.525 1.00 97.62 217 VAL A O 1
ATOM 1757 N N . LYS A 1 218 ? -40.660 -3.445 65.761 1.00 96.81 218 LYS A N 1
ATOM 1758 C CA . LYS A 1 218 ? -41.891 -3.644 66.549 1.00 96.81 218 LYS A CA 1
ATOM 1759 C C . LYS A 1 218 ? -41.756 -4.814 67.520 1.00 96.81 218 LYS A C 1
ATOM 1761 O O . LYS A 1 218 ? -42.136 -4.678 68.683 1.00 96.81 218 LYS A O 1
ATOM 1766 N N . LYS A 1 219 ? -41.226 -5.946 67.054 1.00 96.75 219 LYS A N 1
ATOM 1767 C CA . LYS A 1 219 ? -40.993 -7.129 67.890 1.00 96.75 219 LYS A CA 1
ATOM 1768 C C . LYS A 1 219 ? -39.984 -6.842 68.997 1.00 96.75 219 LYS A C 1
ATOM 1770 O O . LYS A 1 219 ? -40.231 -7.232 70.127 1.00 96.75 219 LYS A O 1
ATOM 1775 N N . GLU A 1 220 ? -38.924 -6.095 68.711 1.00 97.31 220 GLU A N 1
ATOM 1776 C CA . GLU A 1 220 ? -37.917 -5.692 69.698 1.00 97.31 220 GLU A CA 1
ATOM 1777 C C . GLU A 1 220 ? -38.513 -4.798 70.799 1.00 97.31 220 GLU A C 1
ATOM 1779 O O . GLU A 1 220 ? -38.317 -5.055 71.985 1.00 97.31 220 GLU A O 1
ATOM 1784 N N . LYS A 1 221 ? -39.377 -3.837 70.438 1.00 95.06 221 LYS A N 1
ATOM 1785 C CA . LYS A 1 221 ? -40.157 -3.061 71.424 1.00 95.06 221 LYS A CA 1
ATOM 1786 C C . LYS A 1 221 ? -41.060 -3.943 72.292 1.00 95.06 221 LYS A C 1
ATOM 1788 O O . LYS A 1 221 ? -41.158 -3.715 73.495 1.00 95.06 221 LYS A O 1
ATOM 1793 N N . MET A 1 222 ? -41.724 -4.933 71.693 1.00 96.81 222 MET A N 1
ATOM 1794 C CA . MET A 1 222 ? -42.578 -5.874 72.425 1.00 96.81 222 MET A CA 1
ATOM 1795 C C . MET A 1 222 ? -41.759 -6.758 73.374 1.00 96.81 222 MET A C 1
ATOM 1797 O O . MET A 1 222 ? -42.184 -6.979 74.504 1.00 96.81 222 MET A O 1
ATOM 1801 N N . ILE A 1 223 ? -40.582 -7.224 72.943 1.00 96.38 223 ILE A N 1
ATOM 1802 C CA . ILE A 1 223 ? -39.644 -7.978 73.784 1.00 96.38 223 ILE A CA 1
ATOM 1803 C C . ILE A 1 223 ? -39.267 -7.143 75.006 1.00 96.38 223 ILE A C 1
ATOM 1805 O O . ILE A 1 223 ? -39.501 -7.598 76.119 1.00 96.38 223 ILE A O 1
ATOM 1809 N N . HIS A 1 224 ? -38.824 -5.896 74.828 1.00 93.94 224 HIS A N 1
ATOM 1810 C CA . HIS A 1 224 ? -38.494 -5.020 75.958 1.00 93.94 224 HIS A CA 1
ATOM 1811 C C . HIS A 1 224 ? -39.679 -4.762 76.897 1.00 93.94 224 HIS A C 1
ATOM 1813 O O . HIS A 1 224 ? -39.517 -4.712 78.119 1.00 93.94 224 HIS A O 1
ATOM 1819 N N . GLN A 1 225 ? -40.894 -4.630 76.356 1.00 94.81 225 GLN A N 1
ATOM 1820 C CA . GLN A 1 225 ? -42.097 -4.500 77.176 1.00 94.81 225 GLN A CA 1
ATOM 1821 C C . GLN A 1 225 ? -42.357 -5.765 78.010 1.00 94.81 225 GLN A C 1
ATOM 1823 O O . GLN A 1 225 ? -42.658 -5.661 79.201 1.00 94.81 225 GLN A O 1
ATOM 1828 N N . LEU A 1 226 ? -42.229 -6.950 77.410 1.00 95.50 226 LEU A N 1
ATOM 1829 C CA . LEU A 1 226 ? -42.393 -8.230 78.101 1.00 95.50 226 LEU A CA 1
ATOM 1830 C C . LEU A 1 226 ? -41.280 -8.471 79.129 1.00 95.50 226 LEU A C 1
ATOM 1832 O O . LEU A 1 226 ? -41.573 -8.895 80.242 1.00 95.50 226 LEU A O 1
ATOM 1836 N N . GLU A 1 227 ? -40.029 -8.148 78.806 1.00 93.88 227 GLU A N 1
ATOM 1837 C CA . GLU A 1 227 ? -38.889 -8.207 79.730 1.00 93.88 227 GLU A CA 1
ATOM 1838 C C . GLU A 1 227 ? -39.109 -7.299 80.947 1.00 93.88 227 GLU A C 1
ATOM 1840 O O . GLU A 1 227 ? -38.881 -7.713 82.086 1.00 93.88 227 GLU A O 1
ATOM 1845 N N . SER A 1 228 ? -39.624 -6.083 80.733 1.00 90.88 228 SER A N 1
ATOM 1846 C CA . SER A 1 228 ? -39.998 -5.162 81.812 1.00 90.88 228 SER A CA 1
ATOM 1847 C C . SER A 1 228 ? -41.096 -5.747 82.710 1.00 90.88 228 SER A C 1
ATOM 1849 O O . SER A 1 228 ? -40.964 -5.750 83.938 1.00 90.88 228 SER A O 1
ATOM 1851 N N . GLN A 1 229 ? -42.154 -6.314 82.117 1.00 91.31 229 GLN A N 1
ATOM 1852 C CA . GLN A 1 229 ? -43.230 -6.978 82.863 1.00 91.31 229 GLN A CA 1
ATOM 1853 C C . GLN A 1 229 ? -42.720 -8.180 83.667 1.00 91.31 229 GLN A C 1
ATOM 1855 O O . GLN A 1 229 ? -43.040 -8.306 84.851 1.00 91.31 229 GLN A O 1
ATOM 1860 N N . LEU A 1 230 ? -41.892 -9.029 83.053 1.00 92.31 230 LEU A N 1
ATOM 1861 C CA . LEU A 1 230 ? -41.284 -10.188 83.700 1.00 92.31 230 LEU A CA 1
ATOM 1862 C C . LEU A 1 230 ? -40.393 -9.755 84.868 1.00 92.31 230 LEU A C 1
ATOM 1864 O O . LEU A 1 230 ? -40.476 -10.322 85.952 1.00 92.31 230 LEU A O 1
ATOM 1868 N N . SER A 1 231 ? -39.599 -8.696 84.689 1.00 89.94 231 SER A N 1
ATOM 1869 C CA . SER A 1 231 ? -38.788 -8.114 85.759 1.00 89.94 231 SER A CA 1
ATOM 1870 C C . SER A 1 231 ? -39.649 -7.685 86.949 1.00 89.94 231 SER A C 1
ATOM 1872 O O . SER A 1 231 ? -39.294 -7.978 88.094 1.00 89.94 231 SER A O 1
ATOM 1874 N N . VAL A 1 232 ? -40.778 -7.001 86.721 1.00 87.50 232 VAL A N 1
ATOM 1875 C CA . VAL A 1 232 ? -41.708 -6.611 87.797 1.00 87.50 232 VAL A CA 1
ATOM 1876 C C . VAL A 1 232 ? -42.239 -7.845 88.527 1.00 87.50 232 VAL A C 1
ATOM 1878 O O . VAL A 1 232 ? -42.103 -7.908 89.750 1.00 87.50 232 VAL A O 1
ATOM 1881 N N . LEU A 1 233 ? -42.758 -8.834 87.793 1.00 88.44 233 LEU A N 1
ATOM 1882 C CA . LEU A 1 233 ? -43.304 -10.068 88.365 1.00 88.44 233 LEU A CA 1
ATOM 1883 C C . LEU A 1 233 ? -42.267 -10.823 89.206 1.00 88.44 233 LEU A C 1
ATOM 1885 O O . LEU A 1 233 ? -42.531 -11.125 90.370 1.00 88.44 233 LEU A O 1
ATOM 1889 N N . SER A 1 234 ? -41.061 -11.022 88.669 1.00 89.06 234 SER A N 1
ATOM 1890 C CA . SER A 1 234 ? -39.957 -11.681 89.376 1.00 89.06 234 SER A CA 1
ATOM 1891 C C . SER A 1 234 ? -39.557 -10.953 90.662 1.00 89.06 234 SER A C 1
ATOM 1893 O O . SER A 1 234 ? -39.161 -11.596 91.628 1.00 89.06 234 SER A O 1
ATOM 1895 N N . SER A 1 235 ? -39.680 -9.620 90.722 1.00 86.19 235 SER A N 1
ATOM 1896 C CA . SER A 1 235 ? -39.428 -8.870 91.965 1.00 86.19 235 SER A CA 1
ATOM 1897 C C . SER A 1 235 ? -40.581 -8.897 92.967 1.00 86.19 235 SER A C 1
ATOM 1899 O O . SER A 1 235 ? -40.342 -8.716 94.158 1.00 86.19 235 SER A O 1
ATOM 1901 N N . THR A 1 236 ? -41.821 -9.105 92.517 1.00 87.06 236 THR A N 1
ATOM 1902 C CA . THR A 1 236 ? -42.988 -9.191 93.408 1.00 87.06 236 THR A CA 1
ATOM 1903 C C . THR A 1 236 ? -43.205 -10.593 93.965 1.00 87.06 236 THR A C 1
ATOM 1905 O O . THR A 1 236 ? -43.709 -10.720 95.072 1.00 87.06 236 THR A O 1
ATOM 1908 N N . GLN A 1 237 ? -42.783 -11.635 93.248 1.00 88.31 237 GLN A N 1
ATOM 1909 C CA . GLN A 1 237 ? -42.930 -13.029 93.666 1.00 88.31 237 GLN A CA 1
ATOM 1910 C C . GLN A 1 237 ? -42.356 -13.333 95.069 1.00 88.31 237 GLN A C 1
ATOM 1912 O O . GLN A 1 237 ? -43.116 -13.819 95.903 1.00 88.31 237 GLN A O 1
ATOM 1917 N N . PRO A 1 238 ? -41.113 -12.942 95.428 1.00 86.06 238 PRO A N 1
ATOM 1918 C CA . PRO A 1 238 ? -40.598 -13.169 96.782 1.00 86.06 238 PRO A CA 1
ATOM 1919 C C . PRO A 1 238 ? -41.336 -12.354 97.857 1.00 86.06 238 PRO A C 1
ATOM 1921 O O . PRO A 1 238 ? -41.423 -12.785 99.006 1.00 86.06 238 PRO A O 1
ATOM 1924 N N . LEU A 1 239 ? -41.892 -11.182 97.517 1.00 85.38 239 LEU A N 1
ATOM 1925 C CA . LEU A 1 239 ? -42.750 -10.434 98.445 1.00 85.38 239 LEU A CA 1
ATOM 1926 C C . LEU A 1 239 ? -44.047 -11.196 98.720 1.00 85.38 239 LEU A C 1
ATOM 1928 O O . LEU A 1 239 ? -44.511 -11.223 99.854 1.00 85.38 239 LEU A O 1
ATOM 1932 N N . THR A 1 240 ? -44.640 -11.797 97.689 1.00 85.56 240 THR A N 1
ATOM 1933 C CA . THR A 1 240 ? -45.850 -12.607 97.836 1.00 85.56 240 THR A CA 1
ATOM 1934 C C . THR A 1 240 ? -45.565 -13.851 98.670 1.00 85.56 240 THR A C 1
ATOM 1936 O O . THR A 1 240 ? -46.304 -14.108 99.616 1.00 85.56 240 THR A O 1
ATOM 1939 N N . ASP A 1 241 ? -44.465 -14.554 98.396 1.00 88.31 241 ASP A N 1
ATOM 1940 C CA . ASP A 1 241 ? -44.069 -15.750 99.146 1.00 88.31 241 ASP A CA 1
ATOM 1941 C C . ASP A 1 241 ? -43.823 -15.424 100.629 1.00 88.31 241 ASP A C 1
ATOM 1943 O O . ASP A 1 241 ? -44.375 -16.073 101.515 1.00 88.31 241 ASP A O 1
ATOM 1947 N N . THR A 1 242 ? -43.069 -14.357 100.920 1.00 85.81 242 THR A N 1
ATOM 1948 C CA . THR A 1 242 ? -42.802 -13.923 102.307 1.00 85.81 242 THR A CA 1
ATOM 1949 C C . THR A 1 242 ? -44.051 -13.413 103.029 1.00 85.81 242 THR A C 1
ATOM 1951 O O . THR A 1 242 ? -44.181 -13.592 104.242 1.00 85.81 242 THR A O 1
ATOM 1954 N N . PHE A 1 243 ? -44.981 -12.775 102.315 1.00 87.19 243 PHE A N 1
ATOM 1955 C CA . PHE A 1 243 ? -46.265 -12.355 102.872 1.00 87.19 243 PHE A CA 1
ATOM 1956 C C . PHE A 1 243 ? -47.150 -13.551 103.227 1.00 87.19 243 PHE A C 1
ATOM 1958 O O . PHE A 1 243 ? -47.698 -13.577 104.329 1.00 87.19 243 PHE A O 1
ATOM 1965 N N . LEU A 1 244 ? -47.246 -14.548 102.341 1.00 88.88 244 LEU A N 1
ATOM 1966 C CA . LEU A 1 244 ? -47.975 -15.791 102.601 1.00 88.88 244 LEU A CA 1
ATOM 1967 C C . LEU A 1 244 ? -47.372 -16.546 103.788 1.00 88.88 244 LEU A C 1
ATOM 1969 O O . LEU A 1 244 ? -48.103 -16.906 104.704 1.00 88.88 244 LEU A O 1
ATOM 1973 N N . GLU A 1 245 ? -46.044 -16.672 103.854 1.00 87.31 245 GLU A N 1
ATOM 1974 C CA . GLU A 1 245 ? -45.367 -17.326 104.981 1.00 87.31 245 GLU A CA 1
ATOM 1975 C C . GLU A 1 245 ? -45.651 -16.619 106.323 1.00 87.31 245 GLU A C 1
ATOM 1977 O O . GLU A 1 245 ? -45.868 -17.263 107.354 1.00 87.31 245 GLU A O 1
ATOM 1982 N N . ARG A 1 246 ? -45.679 -15.277 106.333 1.00 84.56 246 ARG A N 1
ATOM 1983 C CA . ARG A 1 246 ? -46.040 -14.491 107.528 1.00 84.56 246 ARG A CA 1
ATOM 1984 C C . ARG A 1 246 ? -47.515 -14.631 107.895 1.00 84.56 246 ARG A C 1
ATOM 1986 O O . ARG A 1 246 ? -47.818 -14.718 109.085 1.00 84.56 246 ARG A O 1
ATOM 1993 N N . LEU A 1 247 ? -48.411 -14.647 106.910 1.00 82.12 247 LEU A N 1
ATOM 1994 C CA . LEU A 1 247 ? -49.839 -14.863 107.131 1.00 82.12 247 LEU A CA 1
ATOM 1995 C C . LEU A 1 247 ? -50.113 -16.250 107.706 1.00 82.12 247 LEU A C 1
ATOM 1997 O O . LEU A 1 247 ? -50.792 -16.337 108.723 1.00 82.12 247 LEU A O 1
ATOM 2001 N N . ASP A 1 248 ? -49.549 -17.307 107.121 1.00 86.69 248 ASP A N 1
ATOM 2002 C CA . ASP A 1 248 ? -49.710 -18.682 107.606 1.00 86.69 248 ASP A CA 1
ATOM 2003 C C . ASP A 1 248 ? -49.228 -18.813 109.059 1.00 86.69 248 ASP A C 1
ATOM 2005 O O . ASP A 1 248 ? -49.903 -19.413 109.898 1.00 86.69 248 ASP A O 1
ATOM 2009 N N . ARG A 1 249 ? -48.100 -18.168 109.397 1.00 83.81 249 ARG A N 1
ATOM 2010 C CA . ARG A 1 249 ? -47.571 -18.115 110.770 1.00 83.81 249 ARG A CA 1
ATOM 2011 C C . ARG A 1 249 ? -48.495 -17.358 111.734 1.00 83.81 249 ARG A C 1
ATOM 2013 O O . ARG A 1 249 ? -48.640 -17.766 112.883 1.00 83.81 249 ARG A O 1
ATOM 2020 N N . SER A 1 250 ? -49.113 -16.265 111.295 1.00 80.25 250 SER A N 1
ATOM 2021 C CA . SER A 1 250 ? -50.053 -15.474 112.104 1.00 80.25 250 SER A CA 1
ATOM 2022 C C . SER A 1 250 ? -51.400 -16.188 112.299 1.00 80.25 250 SER A C 1
ATOM 2024 O O . SER A 1 250 ? -51.912 -16.215 113.419 1.00 80.25 250 SER A O 1
ATOM 2026 N N . LEU A 1 251 ? -51.921 -16.848 111.259 1.00 79.06 251 LEU A N 1
ATOM 2027 C CA . LEU A 1 251 ? -53.112 -17.704 111.310 1.00 79.06 251 LEU A CA 1
ATOM 2028 C C . LEU A 1 251 ? -52.920 -18.881 112.271 1.00 79.06 251 LEU A C 1
ATOM 2030 O O . LEU A 1 251 ? -53.792 -19.132 113.100 1.00 79.06 251 LEU A O 1
ATOM 2034 N N . ALA A 1 252 ? -51.764 -19.551 112.223 1.00 83.00 252 ALA A N 1
ATOM 2035 C CA . ALA A 1 252 ? -51.419 -20.616 113.168 1.00 83.00 252 ALA A CA 1
ATOM 2036 C C . ALA A 1 252 ? -51.411 -20.138 114.634 1.00 83.00 252 ALA A C 1
ATOM 2038 O O . ALA A 1 252 ? -51.745 -20.906 115.535 1.00 83.00 252 ALA A O 1
ATOM 2039 N N . ASN 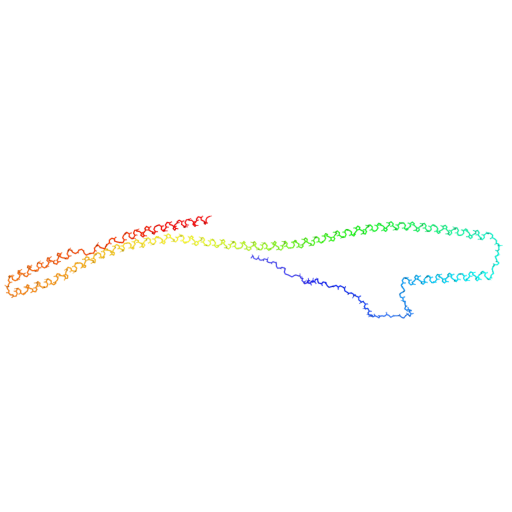A 1 253 ? -51.082 -18.864 114.870 1.00 81.56 253 ASN A N 1
ATOM 2040 C CA . ASN A 1 253 ? -50.989 -18.270 116.205 1.00 81.56 253 ASN A CA 1
ATOM 2041 C C . ASN A 1 253 ? -52.254 -17.506 116.641 1.00 81.56 253 ASN A C 1
ATOM 2043 O O . ASN A 1 253 ? -52.285 -16.991 117.755 1.00 81.56 253 ASN A O 1
ATOM 2047 N N . SER A 1 254 ? -53.297 -17.435 115.802 1.00 78.94 254 SER A N 1
ATOM 2048 C CA . SER A 1 254 ? -54.524 -16.649 116.052 1.00 78.94 254 SER A CA 1
ATOM 2049 C C . SER A 1 254 ? -54.279 -15.151 116.331 1.00 78.94 254 SER A C 1
ATOM 2051 O O . SER A 1 254 ? -55.085 -14.502 116.997 1.00 78.94 254 SER A O 1
ATOM 2053 N N . ASP A 1 255 ? -53.170 -14.595 115.835 1.00 82.69 255 ASP A N 1
ATOM 2054 C CA . ASP A 1 255 ? -52.724 -13.227 116.127 1.00 82.69 255 ASP A CA 1
ATOM 2055 C C . ASP A 1 255 ? -53.113 -12.275 114.991 1.00 82.69 255 ASP A C 1
ATOM 2057 O O . ASP A 1 255 ? -52.410 -12.142 113.984 1.00 82.69 255 ASP A O 1
ATOM 2061 N N . VAL A 1 256 ? -54.262 -11.622 115.161 1.00 78.62 256 VAL A N 1
ATOM 2062 C CA . VAL A 1 256 ? -54.848 -10.721 114.163 1.00 78.62 256 VAL A CA 1
ATOM 2063 C C . VAL A 1 256 ? -54.005 -9.454 113.970 1.00 78.62 256 VAL A C 1
ATOM 2065 O O . VAL A 1 256 ? -53.891 -8.974 112.841 1.00 78.62 256 VAL A O 1
ATOM 2068 N N . ASP A 1 257 ? -53.361 -8.938 115.019 1.00 80.56 257 ASP A N 1
ATOM 2069 C CA . ASP A 1 257 ? -52.565 -7.707 114.935 1.00 80.56 257 ASP A CA 1
ATOM 2070 C C . ASP A 1 257 ? -51.280 -7.934 114.123 1.00 80.56 257 ASP A C 1
ATOM 2072 O O . ASP A 1 257 ? -50.894 -7.099 113.298 1.00 80.56 257 ASP A O 1
ATOM 2076 N N . SER A 1 258 ? -50.668 -9.113 114.258 1.00 78.88 258 SER A N 1
ATOM 2077 C CA . SER A 1 258 ? -49.524 -9.526 113.438 1.00 78.88 258 SER A CA 1
ATOM 2078 C C . SER A 1 258 ? -49.893 -9.735 111.960 1.00 78.88 258 SER A C 1
ATOM 2080 O O . SER A 1 258 ? -49.132 -9.335 111.072 1.00 78.88 258 SER A O 1
ATOM 2082 N N . ALA A 1 259 ? -51.094 -10.253 111.658 1.00 76.81 259 ALA A N 1
ATOM 2083 C CA . ALA A 1 259 ? -51.608 -10.322 110.281 1.00 76.81 259 ALA A CA 1
ATOM 2084 C C . ALA A 1 259 ? -51.810 -8.926 109.669 1.00 76.81 259 ALA A C 1
ATOM 2086 O O . ALA A 1 259 ? -51.475 -8.702 108.500 1.00 76.81 259 ALA A O 1
ATOM 2087 N N . VAL A 1 260 ? -52.335 -7.974 110.447 1.00 81.19 260 VAL A N 1
ATOM 2088 C CA . VAL A 1 260 ? -52.528 -6.586 109.998 1.00 81.19 260 VAL A CA 1
ATOM 2089 C C . VAL A 1 260 ? -51.179 -5.914 109.725 1.00 81.19 260 VAL A C 1
ATOM 2091 O O . VAL A 1 260 ? -51.010 -5.303 108.668 1.00 81.19 260 VAL A O 1
ATOM 2094 N N . ALA A 1 261 ? -50.187 -6.103 110.598 1.00 81.25 261 ALA A N 1
ATOM 2095 C CA . ALA A 1 261 ? -48.834 -5.589 110.385 1.00 81.25 261 ALA A CA 1
ATOM 2096 C C . ALA A 1 261 ? -48.156 -6.207 109.145 1.00 81.25 261 ALA A C 1
ATOM 2098 O O . ALA A 1 261 ? -47.543 -5.491 108.350 1.00 81.25 261 ALA A O 1
ATOM 2099 N N . ALA A 1 262 ? -48.305 -7.520 108.922 1.00 80.94 262 ALA A N 1
ATOM 2100 C CA . ALA A 1 262 ? -47.784 -8.194 107.730 1.00 80.94 262 ALA A CA 1
ATOM 2101 C C . ALA A 1 262 ? -48.415 -7.650 106.437 1.00 80.94 262 ALA A C 1
ATOM 2103 O O . ALA A 1 262 ? -47.710 -7.446 105.444 1.00 80.94 262 ALA A O 1
ATOM 2104 N N . ARG A 1 263 ? -49.724 -7.360 106.459 1.00 86.50 263 ARG A N 1
ATOM 2105 C CA . ARG A 1 263 ? -50.450 -6.739 105.341 1.00 86.50 263 ARG A CA 1
ATOM 2106 C C . ARG A 1 263 ? -49.937 -5.336 105.044 1.00 86.50 263 ARG A C 1
ATOM 2108 O O . ARG A 1 263 ? -49.707 -5.009 103.880 1.00 86.50 263 ARG A O 1
ATOM 2115 N N . ASP A 1 264 ? -49.771 -4.508 106.068 1.00 84.31 264 ASP A N 1
ATOM 2116 C CA . ASP A 1 264 ? -49.358 -3.116 105.884 1.00 84.31 264 ASP A CA 1
ATOM 2117 C C . ASP A 1 264 ? -47.907 -3.027 105.391 1.00 84.31 264 ASP A C 1
ATOM 2119 O O . ASP A 1 264 ? -47.615 -2.247 104.480 1.00 84.31 264 ASP A O 1
ATOM 2123 N N . GLN A 1 265 ? -47.033 -3.913 105.879 1.00 84.06 265 GLN A N 1
ATOM 2124 C CA . GLN A 1 265 ? -45.662 -4.044 105.388 1.00 84.06 265 GLN A CA 1
ATOM 2125 C C . GLN A 1 265 ? -45.613 -4.515 103.926 1.00 84.06 265 GLN A C 1
ATOM 2127 O O . GLN A 1 265 ? -44.936 -3.899 103.105 1.00 84.06 265 GLN A O 1
ATOM 2132 N N . PHE A 1 266 ? -46.374 -5.555 103.563 1.00 87.12 266 PHE A N 1
ATOM 2133 C CA . PHE A 1 266 ? -46.459 -6.011 102.172 1.00 87.12 266 PHE A CA 1
ATOM 2134 C C . PHE A 1 266 ? -46.981 -4.905 101.250 1.00 87.12 266 PHE A C 1
ATOM 2136 O O . PHE A 1 266 ? -46.432 -4.682 100.173 1.00 87.12 266 PHE A O 1
ATOM 2143 N N . LYS A 1 267 ? -48.003 -4.158 101.681 1.00 86.75 267 LYS A N 1
ATOM 2144 C CA . LYS A 1 267 ? -48.565 -3.044 100.909 1.00 86.75 267 LYS A CA 1
ATOM 2145 C C . LYS A 1 267 ? -47.538 -1.933 100.680 1.00 86.75 267 LYS A C 1
ATOM 2147 O O . LYS A 1 267 ? -47.469 -1.396 99.571 1.00 86.75 267 LYS A O 1
ATOM 2152 N N . HIS A 1 268 ? -46.747 -1.599 101.697 1.00 84.94 268 HIS A N 1
ATOM 2153 C CA . HIS A 1 268 ? -45.663 -0.627 101.586 1.00 84.94 268 HIS A CA 1
ATOM 2154 C C . HIS A 1 268 ? -44.581 -1.103 100.604 1.00 84.94 268 HIS A C 1
ATOM 2156 O O . HIS A 1 268 ? -44.240 -0.385 99.661 1.00 84.94 268 HIS A O 1
ATOM 2162 N N . ASP A 1 269 ? -44.101 -2.337 100.760 1.00 83.94 269 ASP A N 1
ATOM 2163 C CA . ASP A 1 269 ? -42.996 -2.877 99.961 1.00 83.94 269 ASP A CA 1
ATOM 2164 C C . ASP A 1 269 ? -43.409 -3.115 98.498 1.00 83.94 269 ASP A C 1
ATOM 2166 O O . ASP A 1 269 ? -42.672 -2.769 97.570 1.00 83.94 269 ASP A O 1
ATOM 2170 N N . PHE A 1 270 ? -44.641 -3.578 98.270 1.00 82.06 270 PHE A N 1
ATOM 2171 C CA . PHE A 1 270 ? -45.237 -3.703 96.939 1.00 82.06 270 PHE A CA 1
ATOM 2172 C C . PHE A 1 270 ? -45.386 -2.341 96.245 1.00 82.06 270 PHE A C 1
ATOM 2174 O O . PHE A 1 270 ? -45.047 -2.190 95.066 1.00 82.06 270 PHE A O 1
ATOM 2181 N N . SER A 1 271 ? -45.842 -1.317 96.975 1.00 82.81 271 SER A N 1
ATOM 2182 C CA . SER A 1 271 ? -45.943 0.052 96.448 1.00 82.81 271 SER A CA 1
ATOM 2183 C C . SER A 1 271 ? -44.564 0.625 96.107 1.00 82.81 271 SER A C 1
ATOM 2185 O O . SER A 1 271 ? -44.399 1.263 95.069 1.00 82.81 271 SER A O 1
ATOM 2187 N N . SER A 1 272 ? -43.550 0.354 96.929 1.00 79.81 272 SER A N 1
ATOM 2188 C CA . SER A 1 272 ? -42.185 0.841 96.715 1.00 79.81 272 SER A CA 1
ATOM 2189 C C . SER A 1 272 ? -41.537 0.227 95.465 1.00 79.81 272 SER A C 1
ATOM 2191 O O . SER A 1 272 ? -40.984 0.951 94.637 1.00 79.81 272 SER A O 1
ATOM 2193 N N . ILE A 1 273 ? -41.681 -1.086 95.239 1.00 78.00 273 ILE A N 1
ATOM 2194 C CA . ILE A 1 273 ? -41.132 -1.762 94.047 1.00 78.00 273 ILE A CA 1
ATOM 2195 C C . ILE A 1 273 ? -41.862 -1.345 92.766 1.00 78.00 273 ILE A C 1
ATOM 2197 O O . ILE A 1 273 ? -41.216 -1.055 91.755 1.00 78.00 273 ILE A O 1
ATOM 2201 N N . THR A 1 274 ? -43.195 -1.274 92.795 1.00 73.19 274 THR A N 1
ATOM 2202 C CA . THR A 1 274 ? -43.980 -0.862 91.619 1.00 73.19 274 THR A CA 1
ATOM 2203 C C . THR A 1 274 ? -43.724 0.597 91.237 1.00 73.19 274 THR A C 1
ATOM 2205 O O . THR A 1 274 ? -43.656 0.909 90.047 1.00 73.19 274 THR A O 1
ATOM 2208 N N . SER A 1 275 ? -43.495 1.477 92.216 1.00 69.50 275 SER A N 1
ATOM 2209 C CA . SER A 1 275 ? -43.140 2.882 91.977 1.00 69.50 275 SER A CA 1
ATOM 2210 C C . SER A 1 275 ? -41.725 3.022 91.415 1.00 69.50 275 SER A C 1
ATOM 2212 O O . SER A 1 275 ? -41.522 3.718 90.424 1.00 69.50 275 SER A O 1
ATOM 2214 N N . ARG A 1 276 ? -40.757 2.298 91.992 1.00 63.12 276 ARG A N 1
ATOM 2215 C CA . ARG A 1 276 ? -39.340 2.350 91.599 1.00 63.12 276 ARG A CA 1
ATOM 2216 C C . ARG A 1 276 ? -39.080 1.767 90.206 1.00 63.12 276 ARG A C 1
ATOM 2218 O O . ARG A 1 276 ? -38.194 2.252 89.509 1.00 63.12 276 ARG A O 1
ATOM 2225 N N . LYS A 1 277 ? -39.853 0.758 89.780 1.00 61.88 277 LYS A N 1
ATOM 2226 C CA . LYS A 1 277 ? -39.751 0.173 88.428 1.00 61.88 277 LYS A CA 1
ATOM 2227 C C . LYS A 1 277 ? -40.553 0.923 87.360 1.00 61.88 277 LYS A C 1
ATOM 2229 O O . LYS A 1 277 ? -40.152 0.893 86.205 1.00 61.88 277 LYS A O 1
ATOM 2234 N N . ARG A 1 278 ? -41.630 1.643 87.710 1.00 53.59 278 ARG A N 1
ATOM 2235 C CA . ARG A 1 278 ? -42.327 2.543 86.761 1.00 53.59 278 ARG A CA 1
ATOM 2236 C C . ARG A 1 278 ? -41.558 3.837 86.479 1.00 53.59 278 ARG A C 1
ATOM 2238 O O . ARG A 1 278 ? -41.761 4.429 85.427 1.00 53.59 278 ARG A O 1
ATOM 2245 N N . SER A 1 279 ? -40.689 4.275 87.392 1.00 44.06 279 SER A N 1
ATOM 2246 C CA . SER A 1 279 ? -39.885 5.497 87.250 1.00 44.06 279 SER A CA 1
ATOM 2247 C C . SER A 1 279 ? -38.515 5.283 86.597 1.00 44.06 279 SER A C 1
ATOM 2249 O O . SER A 1 279 ? -37.699 6.200 86.618 1.00 44.06 279 SER A O 1
ATOM 2251 N N . SER A 1 280 ? -38.235 4.099 86.047 1.00 37.69 280 SER A N 1
ATOM 2252 C CA . SER A 1 280 ? -37.033 3.854 85.249 1.00 37.69 280 SER A CA 1
ATOM 2253 C C . SER A 1 280 ? -37.402 3.855 83.762 1.00 37.69 280 SER A C 1
ATOM 2255 O O . SER A 1 280 ? -37.798 2.822 83.223 1.00 37.69 280 SER A O 1
ATOM 2257 N N . PRO A 1 281 ? -37.313 5.008 83.074 1.00 44.31 281 PRO A N 1
ATOM 2258 C CA . PRO A 1 281 ? -37.068 5.012 81.647 1.00 44.31 281 PRO A CA 1
ATOM 2259 C C . PRO A 1 281 ? -35.577 4.725 81.471 1.00 44.31 281 PRO A C 1
ATOM 2261 O O . PRO A 1 281 ? -34.748 5.633 81.540 1.00 44.31 281 PRO A O 1
ATOM 2264 N N . ASP A 1 282 ? -35.222 3.455 81.317 1.00 35.41 282 ASP A N 1
ATOM 2265 C CA . ASP A 1 282 ? -33.872 3.113 80.898 1.00 35.41 282 ASP A CA 1
ATOM 2266 C C . ASP A 1 282 ? -33.713 3.438 79.403 1.00 35.41 282 ASP A C 1
ATOM 2268 O O . ASP A 1 282 ? -34.538 3.063 78.569 1.00 35.41 282 ASP A O 1
ATOM 2272 N N . ALA A 1 283 ? -32.642 4.173 79.107 1.00 36.78 283 ALA A N 1
ATOM 2273 C CA . ALA A 1 283 ? -31.988 4.288 77.806 1.00 36.78 283 ALA A CA 1
ATOM 2274 C C . ALA A 1 283 ? -32.797 4.824 76.600 1.00 36.78 283 ALA A C 1
ATOM 2276 O O . ALA A 1 283 ? -32.988 4.139 75.598 1.00 36.78 283 ALA A O 1
ATOM 2277 N N . SER A 1 284 ? -33.125 6.121 76.596 1.00 35.41 284 SER A N 1
ATOM 2278 C CA . SER A 1 284 ? -33.369 6.862 75.338 1.00 35.41 284 SER A CA 1
ATOM 2279 C C . SER A 1 284 ? -32.531 8.137 75.176 1.00 35.41 284 SER A C 1
ATOM 2281 O O . SER A 1 284 ? -32.819 8.967 74.320 1.00 35.41 284 SER A O 1
ATOM 2283 N N . THR A 1 285 ? -31.445 8.283 75.936 1.00 39.44 285 THR A N 1
ATOM 2284 C CA . THR A 1 285 ? -30.431 9.330 75.722 1.00 39.44 285 THR A CA 1
ATOM 2285 C C . THR A 1 285 ? -29.075 8.715 75.389 1.00 39.44 285 THR A C 1
ATOM 2287 O O . THR A 1 285 ? -28.047 9.039 75.980 1.00 39.44 285 THR A O 1
ATOM 2290 N N . ALA A 1 286 ? -29.047 7.849 74.372 1.00 34.81 286 ALA A N 1
ATOM 2291 C CA . ALA A 1 286 ? -27.855 7.784 73.540 1.00 34.81 286 ALA A CA 1
ATOM 2292 C C . ALA A 1 286 ? -27.678 9.183 72.928 1.00 34.81 286 ALA A C 1
ATOM 2294 O O . ALA A 1 286 ? -28.503 9.641 72.141 1.00 34.81 286 ALA A O 1
ATOM 2295 N N . SER A 1 287 ? -26.659 9.882 73.420 1.00 38.81 287 SER A N 1
ATOM 2296 C CA . SER A 1 287 ? -26.121 11.153 72.939 1.00 38.81 287 SER A CA 1
ATOM 2297 C C . SER A 1 287 ? -26.472 11.471 71.469 1.00 38.81 287 SER A C 1
ATOM 2299 O O . SER A 1 287 ? -26.214 10.631 70.605 1.00 38.81 287 SER A O 1
ATOM 2301 N N . PRO A 1 288 ? -26.953 12.685 71.120 1.00 49.50 288 PRO A N 1
ATOM 2302 C CA . PRO A 1 288 ? -27.174 13.097 69.725 1.00 49.50 288 PRO A CA 1
ATOM 2303 C C . PRO A 1 288 ? -25.865 13.289 68.922 1.00 49.50 288 PRO A C 1
ATOM 2305 O O . PRO A 1 288 ? -25.856 13.932 67.873 1.00 49.50 288 PRO A O 1
ATOM 2308 N N . ALA A 1 289 ? -24.755 12.710 69.381 1.00 51.75 289 ALA A N 1
ATOM 2309 C CA . ALA A 1 289 ? -23.426 12.863 68.816 1.00 51.75 289 ALA A CA 1
ATOM 2310 C C . ALA A 1 289 ? -23.117 12.141 67.482 1.00 51.75 289 ALA A C 1
ATOM 2312 O O . ALA A 1 289 ? -21.999 12.345 67.013 1.00 51.75 289 ALA A O 1
ATOM 2313 N N . PRO A 1 290 ? -24.000 11.382 66.787 1.00 57.59 290 PRO A N 1
ATOM 2314 C CA . PRO A 1 290 ? -23.660 10.945 65.435 1.00 57.59 290 PRO A CA 1
ATOM 2315 C C . PRO A 1 290 ? -24.337 11.768 64.335 1.00 57.59 290 PRO A C 1
ATOM 2317 O O . PRO A 1 290 ? -23.906 11.667 63.197 1.00 57.59 290 PRO A O 1
ATOM 2320 N N . LEU A 1 291 ? -25.359 12.593 64.603 1.00 58.06 291 LEU A N 1
ATOM 2321 C CA . LEU A 1 291 ? -26.106 13.250 63.516 1.00 58.06 291 LEU A CA 1
ATOM 2322 C C . LEU A 1 291 ? -25.335 14.394 62.850 1.00 58.06 291 LEU A C 1
ATOM 2324 O O . LEU A 1 291 ? -25.405 14.526 61.633 1.00 58.06 291 LEU A O 1
ATOM 2328 N N . SER A 1 292 ? -24.580 15.195 63.605 1.00 69.69 292 SER A N 1
ATOM 2329 C CA . SER A 1 292 ? -23.721 16.241 63.030 1.00 69.69 292 SER A CA 1
ATOM 2330 C C . SER A 1 292 ? -22.560 15.640 62.239 1.00 69.69 292 SER A C 1
ATOM 2332 O O . SER A 1 292 ? -22.341 16.037 61.100 1.00 69.69 292 SER A O 1
ATOM 2334 N N . ALA A 1 293 ? -21.896 14.620 62.790 1.00 72.75 293 ALA A N 1
ATOM 2335 C CA . ALA A 1 293 ? -20.803 13.911 62.128 1.00 72.75 293 ALA A CA 1
ATOM 2336 C C . ALA A 1 293 ? -21.272 13.142 60.879 1.00 72.75 293 ALA A C 1
ATOM 2338 O O . ALA A 1 293 ? -20.586 13.122 59.859 1.00 72.75 293 ALA A O 1
ATOM 2339 N N . LEU A 1 294 ? -22.463 12.534 60.924 1.00 72.94 294 LEU A N 1
ATOM 2340 C CA . LEU A 1 294 ? -23.059 11.872 59.765 1.00 72.94 294 LEU A CA 1
ATOM 2341 C C . LEU A 1 294 ? -23.492 12.897 58.712 1.00 72.94 294 LEU A C 1
ATOM 2343 O O . LEU A 1 294 ? -23.290 12.660 57.528 1.00 72.94 294 LEU A O 1
ATOM 2347 N N . LYS A 1 295 ? -24.027 14.053 59.122 1.00 82.38 295 LYS A N 1
ATOM 2348 C CA . LYS A 1 295 ? -24.419 15.132 58.207 1.00 82.38 295 LYS A CA 1
ATOM 2349 C C . LYS A 1 295 ? -23.210 15.775 57.526 1.00 82.38 295 LYS A C 1
ATOM 2351 O O . LYS A 1 295 ? -23.261 15.990 56.323 1.00 82.38 295 LYS A O 1
ATOM 2356 N N . GLU A 1 296 ? -22.111 16.005 58.245 1.00 85.62 296 GLU A N 1
ATOM 2357 C CA . GLU A 1 296 ? -20.843 16.445 57.643 1.00 85.62 296 GLU A CA 1
ATOM 2358 C C . GLU A 1 296 ? -20.293 15.411 56.661 1.00 85.62 296 GLU A C 1
ATOM 2360 O O . GLU A 1 296 ? -19.865 15.762 55.564 1.00 85.62 296 GLU A O 1
ATOM 2365 N N . ARG A 1 297 ? -20.356 14.124 57.013 1.00 86.69 297 ARG A N 1
ATOM 2366 C CA . ARG A 1 297 ? -19.875 13.044 56.149 1.00 86.69 297 ARG A CA 1
ATOM 2367 C C . ARG A 1 297 ? -20.740 12.862 54.900 1.00 86.69 297 ARG A C 1
ATOM 2369 O O . ARG A 1 297 ? -20.195 12.605 53.834 1.00 86.69 297 ARG A O 1
ATOM 2376 N N . VAL A 1 298 ? -22.056 13.055 55.003 1.00 89.31 298 VAL A N 1
ATOM 2377 C CA . VAL A 1 298 ? -22.971 13.079 53.850 1.00 89.31 298 VAL A CA 1
ATOM 2378 C C . VAL A 1 298 ? -22.691 14.292 52.962 1.00 89.31 298 VAL A C 1
ATOM 2380 O O . VAL A 1 298 ? -22.479 14.105 51.769 1.00 89.31 298 VAL A O 1
ATOM 2383 N N . SER A 1 299 ? -22.564 15.501 53.523 1.00 91.25 299 SER A N 1
ATOM 2384 C CA . SER A 1 299 ? -22.195 16.694 52.744 1.00 91.25 299 SER A CA 1
ATOM 2385 C C . SER A 1 299 ? -20.834 16.547 52.051 1.00 91.25 299 SER A C 1
ATOM 2387 O O . SER A 1 299 ? -20.661 16.993 50.919 1.00 91.25 299 SER A O 1
ATOM 2389 N N . SER A 1 300 ? -19.864 15.901 52.709 1.00 91.25 300 SER A N 1
ATOM 2390 C CA . SER A 1 300 ? -18.549 15.616 52.126 1.00 91.25 300 SER A CA 1
ATOM 2391 C C . SER A 1 300 ? -18.643 14.647 50.946 1.00 91.25 300 SER A C 1
ATOM 2393 O O . SER A 1 300 ? -17.987 14.865 49.931 1.00 91.25 300 SER A O 1
ATOM 2395 N N . LEU A 1 301 ? -19.450 13.589 51.064 1.00 90.62 301 LEU A N 1
ATOM 2396 C CA . LEU A 1 301 ? -19.636 12.609 49.992 1.00 90.62 301 LEU A CA 1
ATOM 2397 C C . LEU A 1 301 ? -20.419 13.192 48.808 1.00 90.62 301 LEU A C 1
ATOM 2399 O O . LEU A 1 301 ? -20.084 12.897 47.666 1.00 90.62 301 LEU A O 1
ATOM 2403 N N . GLU A 1 302 ? -21.411 14.053 49.049 1.00 91.94 302 GLU A N 1
ATOM 2404 C CA . GLU A 1 302 ? -22.143 14.753 47.983 1.00 91.94 302 GLU A CA 1
ATOM 2405 C C . GLU A 1 302 ? -21.236 15.701 47.182 1.00 91.94 302 GLU A C 1
ATOM 2407 O O . GLU A 1 302 ? -21.339 15.774 45.956 1.00 91.94 302 GLU A O 1
ATOM 2412 N N . ALA A 1 303 ? -20.315 16.405 47.852 1.00 92.38 303 ALA A N 1
ATOM 2413 C CA . ALA A 1 303 ? -19.332 17.253 47.181 1.00 92.38 303 ALA A CA 1
ATOM 2414 C C . ALA A 1 303 ? -18.353 16.430 46.327 1.00 92.38 303 ALA A C 1
ATOM 2416 O O . ALA A 1 303 ? -18.074 16.800 45.187 1.00 92.38 303 ALA A O 1
ATOM 2417 N N . GLU A 1 304 ? -17.866 15.299 46.846 1.00 92.00 304 GLU A N 1
ATOM 2418 C CA . GLU A 1 304 ? -16.984 14.398 46.096 1.00 92.00 304 GLU A CA 1
ATOM 2419 C C . GLU A 1 304 ? -17.694 13.787 44.877 1.00 92.00 304 GLU A C 1
ATOM 2421 O O . GLU A 1 304 ? -17.103 13.690 43.800 1.00 92.00 304 GLU A O 1
ATOM 2426 N N . LEU A 1 305 ? -18.971 13.419 45.021 1.00 91.62 305 LEU A N 1
ATOM 2427 C CA . LEU A 1 305 ? -19.771 12.858 43.935 1.00 91.62 305 LEU A CA 1
ATOM 2428 C C . LEU A 1 305 ? -19.945 13.862 42.787 1.00 91.62 305 LEU A C 1
ATOM 2430 O O . LEU A 1 305 ? -19.694 13.501 41.642 1.00 91.62 305 LEU A O 1
ATOM 2434 N N . ARG A 1 306 ? -20.245 15.135 43.086 1.00 92.12 306 ARG A N 1
ATOM 2435 C CA . ARG A 1 306 ? -20.336 16.199 42.066 1.00 92.12 306 ARG A CA 1
ATOM 2436 C C . ARG A 1 306 ? -19.037 16.405 41.292 1.00 92.12 306 ARG A C 1
ATOM 2438 O O . ARG A 1 306 ? -19.072 16.644 40.090 1.00 92.12 306 ARG A O 1
ATOM 2445 N N . VAL A 1 307 ? -17.889 16.329 41.969 1.00 93.94 307 VAL A N 1
ATOM 2446 C CA . VAL A 1 307 ? -16.580 16.444 41.305 1.00 93.94 307 VAL A CA 1
ATOM 2447 C C . VAL A 1 307 ? -16.362 15.270 40.350 1.00 93.94 307 VAL A C 1
ATOM 2449 O O . VAL A 1 307 ? -15.872 15.469 39.240 1.00 93.94 307 VAL A O 1
ATOM 2452 N N . LYS A 1 308 ? -16.749 14.054 40.752 1.00 92.50 308 LYS A N 1
ATOM 2453 C CA . LYS A 1 308 ? -16.635 12.868 39.894 1.00 92.50 308 LYS A CA 1
ATOM 2454 C C . LYS A 1 308 ? -17.614 12.897 38.722 1.00 92.50 308 LYS A C 1
ATOM 2456 O O . LYS A 1 308 ? -17.207 12.541 37.625 1.00 92.50 308 LYS A O 1
ATOM 2461 N N . GLU A 1 309 ? -18.848 13.355 38.917 1.00 92.31 309 GLU A N 1
ATOM 2462 C CA . GLU A 1 309 ? -19.824 13.541 37.830 1.00 92.31 309 GLU A CA 1
ATOM 2463 C C . GLU A 1 309 ? -19.315 14.548 36.790 1.00 92.31 309 GLU A C 1
ATOM 2465 O O . GLU A 1 309 ? -19.307 14.237 35.603 1.00 92.31 309 GLU A O 1
ATOM 2470 N N . ALA A 1 310 ? -18.773 15.691 37.224 1.00 89.81 310 ALA A N 1
ATOM 2471 C CA . ALA A 1 310 ? -18.176 16.673 36.316 1.00 89.81 310 ALA A CA 1
ATOM 2472 C C . ALA A 1 310 ? -16.955 16.122 35.552 1.00 89.81 310 ALA A C 1
ATOM 2474 O O . ALA A 1 310 ? -16.742 16.460 34.391 1.00 89.81 310 ALA A O 1
ATOM 2475 N N . ALA A 1 311 ? -16.149 15.266 36.188 1.00 89.31 311 ALA A N 1
ATOM 2476 C CA . ALA A 1 311 ? -15.020 14.614 35.527 1.00 89.31 311 ALA A CA 1
ATOM 2477 C C . ALA A 1 311 ? -15.473 13.589 34.474 1.00 89.31 311 ALA A C 1
ATOM 2479 O O . ALA A 1 311 ? -14.846 13.484 33.424 1.00 89.31 311 ALA A O 1
ATOM 2480 N N . VAL A 1 312 ? -16.560 12.858 34.736 1.00 88.00 312 VAL A N 1
ATOM 2481 C CA . VAL A 1 312 ? -17.152 11.924 33.767 1.00 88.00 312 VAL A CA 1
ATOM 2482 C C . VAL A 1 312 ? -17.759 12.683 32.587 1.00 88.00 312 VAL A C 1
ATOM 2484 O O . VAL A 1 312 ? -17.470 12.330 31.450 1.00 88.00 312 VAL A O 1
ATOM 2487 N N . GLU A 1 313 ? -18.501 13.769 32.826 1.00 89.31 313 GLU A N 1
ATOM 2488 C CA . GLU A 1 313 ? -19.022 14.620 31.743 1.00 89.31 313 GLU A CA 1
ATOM 2489 C C . GLU A 1 313 ? -17.899 15.228 30.887 1.00 89.31 313 GLU A C 1
ATOM 2491 O O . GLU A 1 313 ? -18.030 15.315 29.667 1.00 89.31 313 GLU A O 1
ATOM 2496 N N . ALA A 1 314 ? -16.775 15.614 31.500 1.00 84.88 314 ALA A N 1
ATOM 2497 C CA . ALA A 1 314 ? -15.605 16.093 30.766 1.00 84.88 314 ALA A CA 1
ATOM 2498 C C . ALA A 1 314 ? -14.963 14.992 29.902 1.00 84.88 314 ALA A C 1
ATOM 2500 O O . ALA A 1 314 ? -14.586 15.263 28.764 1.00 84.88 314 ALA A O 1
ATOM 2501 N N . MET A 1 315 ? -14.872 13.756 30.408 1.00 85.00 315 MET A N 1
ATOM 2502 C CA . MET A 1 315 ? -14.374 12.616 29.628 1.00 85.00 315 MET A CA 1
ATOM 2503 C C . MET A 1 315 ? -15.310 12.263 28.467 1.00 85.00 315 MET A C 1
ATOM 2505 O O . MET A 1 315 ? -14.831 12.023 27.362 1.00 85.00 315 MET A O 1
ATOM 2509 N N . ASP A 1 316 ? -16.628 12.279 28.682 1.00 83.12 316 ASP A N 1
ATOM 2510 C CA . ASP A 1 316 ? -17.609 12.034 27.618 1.00 83.12 316 ASP A CA 1
ATOM 2511 C C . ASP A 1 316 ? -17.553 13.123 26.531 1.00 83.12 316 ASP A C 1
ATOM 2513 O O . ASP A 1 316 ? -17.718 12.821 25.350 1.00 83.12 316 ASP A O 1
ATOM 2517 N N . ALA A 1 317 ? -17.265 14.378 26.898 1.00 77.88 317 ALA A N 1
ATOM 2518 C CA . ALA A 1 317 ? -17.098 15.479 25.947 1.00 77.88 317 ALA A CA 1
ATOM 2519 C C . ALA A 1 317 ? -15.794 15.404 25.129 1.00 77.88 317 ALA A C 1
ATOM 2521 O O . ALA A 1 317 ? -15.775 15.876 23.997 1.00 77.88 317 ALA A O 1
ATOM 2522 N N . GLU A 1 318 ? -14.717 14.821 25.667 1.00 74.44 318 GLU A N 1
ATOM 2523 C CA . GLU A 1 318 ? -13.470 14.572 24.919 1.00 74.44 318 GLU A CA 1
ATOM 2524 C C . GLU A 1 318 ? -13.566 13.362 23.972 1.00 74.44 318 GLU A C 1
ATOM 2526 O O . GLU A 1 318 ? -12.729 13.208 23.081 1.00 74.44 318 GLU A O 1
ATOM 2531 N N . MET A 1 319 ? -14.567 12.495 24.158 1.00 67.88 319 MET A N 1
ATOM 2532 C CA . MET A 1 319 ? -14.739 11.258 23.388 1.00 67.88 319 MET A CA 1
ATOM 2533 C C . MET A 1 319 ? -15.671 11.398 22.166 1.00 67.88 319 MET A C 1
ATOM 2535 O O . MET A 1 319 ? -15.831 10.428 21.419 1.00 67.88 319 MET A O 1
ATOM 2539 N N . VAL A 1 320 ? -16.272 12.578 21.959 1.00 51.50 320 VAL A N 1
ATOM 2540 C CA . VAL A 1 320 ? -17.115 12.957 20.801 1.00 51.50 320 VAL A CA 1
ATOM 2541 C C . VAL A 1 320 ? -16.327 13.833 19.834 1.00 51.50 320 VAL A C 1
ATOM 2543 O O . VAL A 1 320 ? -16.419 13.565 18.613 1.00 51.50 320 VAL A O 1
#

pLDDT: mean 81.44, std 20.48, range [34.81, 98.62]

Sequence (320 aa):
MDATTLDESSFLETCNLTNTGPPMNDVDLSVKDSTLGSSGLMMPTKVRTMREYEQQLNALRKENLHLRLRMFFIEQSKGRHLPVSSGGEYDTFVQQVQNDMKTLVNEVEKRNALIQKNWVTIEQQHEAIERLTDEKLAAEKELFNLQTKNFLAEEVQKDREKMANMVLELEQQKKELEQDVKALRRQLGELERDIPGLRKEIDKRNKVIQALTVDAVKKEKMIHQLESQLSVLSSTQPLTDTFLERLDRSLANSDVDSAVAARDQFKHDFSSITSRKRSSPDASTASPAPLSALKERVSSLEAELRVKEAAVEAMDAEMV

Secondary structure (DSSP, 8-state):
--------------------PPP--------------------------HHHHHHHHHHHHHHHHHHHHHHHHHHHHT--------HHHHHHHHHHHHHHHHHHHHHHHHHHHHHHHHHHHHHHHHHHHHHHHHHHHHHHHHHHHHHHHHHHHHHHHHHHHHHHHHHHHHHHHHHHHHHHHHHHHHHHHHHHHHHHHHHHHHHHHHHHHHHHHHHHHHHHHHHHHHHHHHHHHHHHHHHHHHHHHHHHHHHHTT-HHHHHHHHHHHHHHHHHHHHHHHT---S----STTHHHHHHHHHHHHHHHHHHHHHHHHHHHH--

Foldseek 3Di:
DDDDDDDDDDDDDDDDDDDDDDDDDDDDDDDDDDDDDDDDDDDPPPPDDPVNVVVVVVVVVVVVVVVVVVVVVVVVVVDDPDPPDDPVVVVVVVVVVVVVVVVVVVVVVVVVVVVVVVVVVVVVVVVVVVVVVVVVVVVVVVVVVVVVVVVVVVVVVVVVVVVVVVVVVVVVVVVVVVVVVVVVVVVVVVVVVCVVVVVVVVVVVVVVVVVVVVVVVVVVVVVVVVVLVVVLVVVLVVLVVVLVVQCVVCVVVVNVVSNVVSVVVSVVVNVVSVVVSVPDPPDPCPDPPVPVVVVVVVVVVVVVVVVVVVVVVVVVVVVD

Organism: Ornithodoros moubata (NCBI:txid6938)